Protein AF-A0A183TNY4-F1 (afdb_monomer)

Mean predicted aligned error: 12.47 Å

Sequence (182 aa):
MSFSGHKSILMLAFSPSKNNHFLWHSRSAPFCLFWRKIILCTCFGLLGGSAPQDKPDLLQRLSLIQKDITKLQVDAIVNAANESLLGGGGVDGCIHRAAGPELVAECRTLHGCAPGSSVITKGYKLPASHVIHTVGPRNKDPNVLKSCYETSLALCSENGLKTVAFPCIATGIFGKKLYTGF

pLDDT: mean 71.65, std 26.99, range [22.72, 98.75]

Radius of gyration: 16.44 Å; Cα contacts (8 Å, |Δi|>4): 293; chains: 1; bounding box: 36×50×38 Å

Solvent-accessible surface area (backbone atoms only — not comparable to full-atom values): 10667 Å² total; per-residue (Å²): 138,83,91,77,86,84,70,61,32,48,32,44,24,44,60,76,66,95,85,65,95,70,87,77,90,67,103,75,56,70,64,61,60,53,52,54,49,51,57,53,50,62,66,52,76,76,61,91,65,79,84,77,79,84,69,79,66,64,63,76,36,50,45,83,45,86,38,56,57,69,71,43,79,34,42,24,34,46,33,59,35,58,48,63,45,73,63,58,64,74,68,21,29,51,44,44,67,53,24,32,75,65,44,49,57,54,30,62,77,59,77,36,48,55,70,18,34,50,50,76,47,67,15,73,66,29,64,14,60,22,32,33,40,21,13,46,44,95,59,93,48,64,67,32,44,49,32,23,55,52,40,45,51,47,53,29,60,78,69,72,40,41,30,38,35,36,50,72,66,75,71,56,98,82,59,94,67,78,86,82,86,126

Nearest PDB structures (foldseek):
  4iqy-a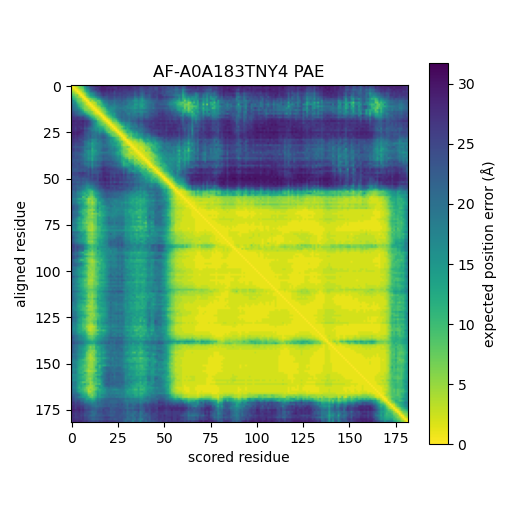ssembly2_B  TM=9.479E-01  e=2.531E-15  Homo sapiens
  5fsz-assembly1_A-2  TM=9.717E-01  e=1.669E-12  Trypanosoma cruzi
  5fsx-assembly1_A  TM=9.884E-01  e=4.574E-12  Trypanosoma brucei
  5fsx-assembly2_B  TM=9.769E-01  e=4.574E-12  Trypanosoma brucei
  5fsu-assembly2_B  TM=9.747E-01  e=4.871E-12  Trypanosoma brucei

Secondary structure (DSSP, 8-state):
--------EEEEE-PPPTT-------S--HHHHHHHHHHHHHHHTTS--S--S--THHHHTEEEE-S-GGG--SSEEEEEE-TT-S--SHHHHHHHHHH-HHHHHHHHHTT---TT-EEEEE-TTSSSSEEEEEE--SS--HHHHHHHHHHHHHHHHHTT--EEEE--TT-STT-S------

Organism: Schistocephalus solidus (NCBI:txid70667)

Structure (mmCIF, N/CA/C/O backbone):
data_AF-A0A183TNY4-F1
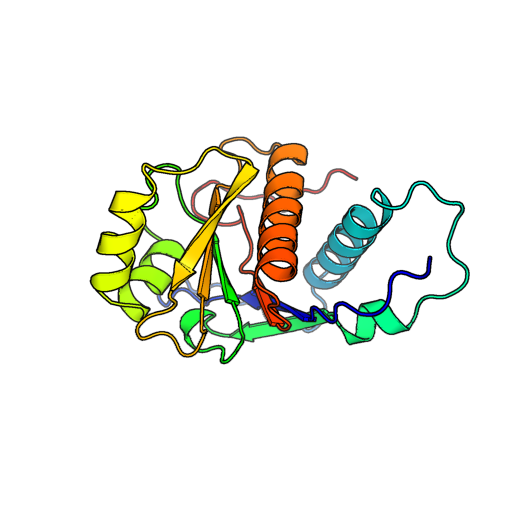#
_entry.id   AF-A0A183TNY4-F1
#
loop_
_atom_site.group_PDB
_atom_site.id
_atom_site.type_symbol
_atom_site.label_atom_id
_atom_site.label_alt_id
_atom_site.label_comp_id
_atom_site.label_asym_id
_atom_site.label_entity_id
_atom_site.label_seq_id
_atom_site.pdbx_PDB_ins_code
_atom_site.Cartn_x
_atom_site.Cartn_y
_atom_site.Cartn_z
_atom_site.occupancy
_atom_site.B_iso_or_equiv
_atom_site.auth_seq_id
_atom_site.auth_comp_id
_atom_site.auth_asym_id
_atom_site.auth_atom_id
_atom_site.pdbx_PDB_model_num
ATOM 1 N N . MET A 1 1 ? -6.128 31.926 7.244 1.00 28.78 1 MET A N 1
ATOM 2 C CA . MET A 1 1 ? -6.999 30.731 7.221 1.00 28.78 1 MET A CA 1
ATOM 3 C C . MET A 1 1 ? -6.198 29.563 7.770 1.00 28.78 1 MET A C 1
ATOM 5 O O . MET A 1 1 ? -5.130 29.274 7.252 1.00 28.78 1 MET A O 1
ATOM 9 N N . SER A 1 2 ? -6.646 29.017 8.899 1.00 22.72 2 SER A N 1
ATOM 10 C CA . SER A 1 2 ? -5.949 28.002 9.695 1.00 22.72 2 SER A CA 1
ATOM 11 C C . SER A 1 2 ? -6.249 26.606 9.143 1.00 22.72 2 SER A C 1
ATOM 13 O O . SER A 1 2 ? -7.419 26.250 9.020 1.00 22.72 2 SER A O 1
ATOM 15 N N . PHE A 1 3 ? -5.222 25.825 8.795 1.00 23.38 3 PHE A N 1
ATOM 16 C CA . PHE A 1 3 ? -5.387 24.421 8.407 1.00 23.38 3 PHE A CA 1
ATOM 17 C C . PHE A 1 3 ? -5.486 23.555 9.669 1.00 23.38 3 PHE A C 1
ATOM 19 O O . PHE A 1 3 ? -4.496 23.263 10.336 1.00 23.38 3 PHE A O 1
ATOM 26 N N . SER A 1 4 ? -6.718 23.173 10.001 1.00 25.94 4 SER A N 1
ATOM 27 C CA . SER A 1 4 ? -7.068 22.253 11.080 1.00 25.94 4 SER A CA 1
ATOM 28 C C . SER A 1 4 ? -7.100 20.810 10.565 1.00 25.94 4 SER A C 1
ATOM 30 O O . SER A 1 4 ? -7.874 20.488 9.673 1.00 25.94 4 SER A O 1
ATOM 32 N N . GLY A 1 5 ? -6.295 19.940 11.183 1.00 30.72 5 GLY A N 1
ATOM 33 C CA . GLY A 1 5 ? -6.729 18.595 11.571 1.00 30.72 5 GLY A CA 1
ATOM 34 C C . GLY A 1 5 ? -6.874 17.508 10.500 1.00 30.72 5 GLY A C 1
ATOM 35 O O . GLY A 1 5 ? -7.986 17.065 10.242 1.00 30.72 5 GLY A O 1
ATOM 36 N N . HIS A 1 6 ? -5.763 16.910 10.053 1.00 31.48 6 HIS A N 1
ATOM 37 C CA . HIS A 1 6 ? -5.788 15.544 9.504 1.00 31.48 6 HIS A CA 1
ATOM 38 C C . HIS A 1 6 ? -4.877 14.598 10.313 1.00 31.48 6 HIS A C 1
ATOM 40 O O . HIS A 1 6 ? -3.656 14.759 10.415 1.00 31.48 6 HIS A O 1
ATOM 46 N N . LYS A 1 7 ? -5.527 13.634 10.979 1.00 35.28 7 LYS A N 1
ATOM 47 C CA . LYS A 1 7 ? -4.957 12.669 11.930 1.00 35.28 7 LYS A CA 1
ATOM 48 C C . LYS A 1 7 ? -4.653 11.353 11.207 1.00 35.28 7 LYS A C 1
ATOM 50 O O . LYS A 1 7 ? -5.502 10.479 11.195 1.00 35.28 7 LYS A O 1
ATOM 55 N N . SER A 1 8 ? -3.469 11.216 10.619 1.00 35.88 8 SER A N 1
ATOM 56 C CA . SER A 1 8 ? -2.967 9.948 10.061 1.00 35.88 8 SER A CA 1
ATOM 57 C C . SER A 1 8 ? -1.959 9.296 11.022 1.00 35.88 8 SER A C 1
ATOM 59 O O . SER A 1 8 ? -0.991 9.954 11.421 1.00 35.88 8 SER A O 1
ATOM 61 N N . ILE A 1 9 ? -2.198 8.045 11.425 1.00 43.25 9 ILE A N 1
ATOM 62 C CA . ILE A 1 9 ? -1.268 7.177 12.171 1.00 43.25 9 ILE A CA 1
ATOM 63 C C . ILE A 1 9 ? -0.539 6.296 11.157 1.00 43.25 9 ILE A C 1
ATOM 65 O O . ILE A 1 9 ? -1.186 5.606 10.370 1.00 43.25 9 ILE A O 1
ATOM 69 N N . LEU A 1 10 ? 0.793 6.311 11.195 1.00 52.38 10 LEU A N 1
ATOM 70 C CA . LEU A 1 10 ? 1.647 5.469 10.361 1.00 52.38 10 LEU A CA 1
ATOM 71 C C . LEU A 1 10 ? 2.095 4.250 11.181 1.00 52.38 10 LEU A C 1
ATOM 73 O O . LEU A 1 10 ? 2.908 4.361 12.103 1.00 52.38 10 LEU A O 1
ATOM 77 N N . MET A 1 11 ? 1.554 3.078 10.844 1.00 53.81 11 MET A N 1
ATOM 78 C CA . MET A 1 11 ? 2.010 1.790 11.366 1.00 53.81 11 MET A CA 1
ATOM 79 C C . MET A 1 11 ? 2.987 1.153 10.382 1.00 53.81 11 MET A C 1
ATOM 81 O O . MET A 1 11 ? 2.615 0.798 9.272 1.00 53.81 11 MET A O 1
ATOM 85 N N . LEU A 1 12 ? 4.241 0.955 10.771 1.00 54.81 12 LEU A N 1
ATOM 86 C CA . LEU A 1 12 ? 5.149 0.113 9.994 1.00 54.81 12 LEU A CA 1
ATOM 87 C C . LEU A 1 12 ? 4.944 -1.339 10.417 1.00 54.81 12 LEU A C 1
ATOM 89 O O . LEU A 1 12 ? 5.263 -1.699 11.551 1.00 54.81 12 LEU A O 1
ATOM 93 N N . ALA A 1 13 ? 4.395 -2.152 9.516 1.00 43.03 13 ALA A N 1
ATOM 94 C CA . ALA A 1 13 ? 4.059 -3.547 9.752 1.00 43.03 13 ALA A CA 1
ATOM 95 C C . ALA A 1 13 ? 4.932 -4.487 8.918 1.00 43.03 13 ALA A C 1
ATOM 97 O O . ALA A 1 13 ? 4.930 -4.441 7.690 1.00 43.03 13 ALA A O 1
ATOM 98 N N . PHE A 1 14 ? 5.663 -5.383 9.578 1.00 40.62 14 PHE A N 1
ATOM 99 C CA . PHE A 1 14 ? 6.476 -6.395 8.899 1.00 40.62 14 PHE A CA 1
ATOM 100 C C . PHE A 1 14 ? 5.680 -7.684 8.693 1.00 40.62 14 PHE A C 1
ATOM 102 O O . PHE A 1 14 ? 5.419 -8.394 9.662 1.00 40.62 14 PHE A O 1
ATOM 109 N N . SER A 1 15 ? 5.366 -8.026 7.439 1.00 34.69 15 SER A N 1
ATOM 110 C CA . SER A 1 15 ? 4.763 -9.319 7.088 1.00 34.69 15 SER A CA 1
ATOM 111 C C . SER A 1 15 ? 5.808 -10.445 7.140 1.00 34.69 15 SER A C 1
ATOM 113 O O . SER A 1 15 ? 6.737 -10.436 6.326 1.00 34.69 15 SER A O 1
ATOM 115 N N . PRO A 1 16 ? 5.674 -11.453 8.022 1.00 32.56 16 PRO A N 1
ATOM 116 C CA . PRO A 1 16 ? 6.541 -12.624 7.988 1.00 32.56 16 PRO A CA 1
ATOM 117 C C . PRO A 1 16 ? 6.140 -13.531 6.812 1.00 32.56 16 PRO A C 1
ATOM 119 O O . PRO A 1 16 ? 5.024 -14.044 6.756 1.00 32.56 16 PRO A O 1
ATOM 122 N N . SER A 1 17 ? 7.043 -13.741 5.851 1.00 33.47 17 SER A N 1
ATOM 123 C CA . SER A 1 17 ? 6.896 -14.832 4.877 1.00 33.47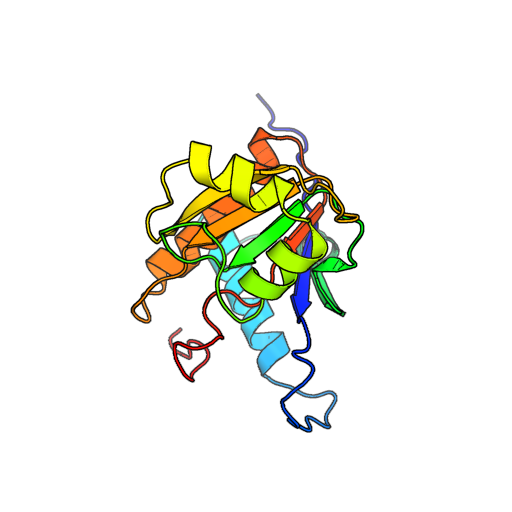 17 SER A CA 1
ATOM 124 C C . SER A 1 17 ? 7.118 -16.165 5.594 1.00 33.47 17 SER A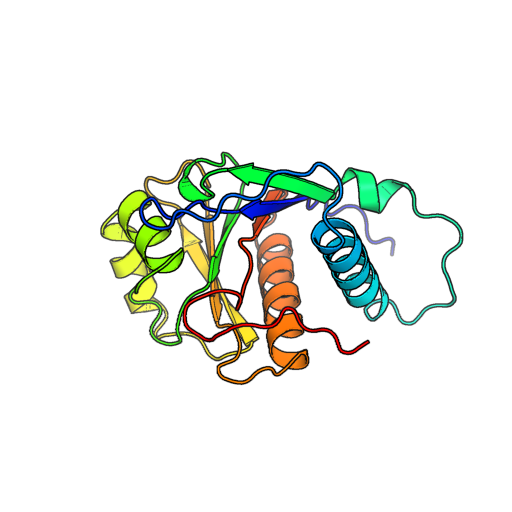 C 1
ATOM 126 O O . SER A 1 17 ? 8.128 -16.331 6.276 1.00 33.47 17 SER A O 1
ATOM 128 N N . LYS A 1 18 ? 6.194 -17.121 5.432 1.00 36.12 18 LYS A N 1
ATOM 129 C CA . LYS A 1 18 ? 6.219 -18.429 6.114 1.00 36.12 18 LYS A CA 1
ATOM 130 C C . LYS A 1 18 ? 7.402 -19.338 5.739 1.00 36.12 18 LYS A C 1
ATOM 132 O O . LYS A 1 18 ? 7.569 -20.357 6.389 1.00 36.12 18 LYS A O 1
ATOM 137 N N . ASN A 1 19 ? 8.242 -18.965 4.770 1.00 32.22 19 ASN A N 1
ATOM 138 C CA . ASN A 1 19 ? 9.366 -19.787 4.307 1.00 32.22 19 ASN A CA 1
ATOM 139 C C . ASN A 1 19 ? 10.696 -19.023 4.266 1.00 32.22 19 ASN A C 1
ATOM 141 O O . ASN A 1 19 ? 11.318 -18.953 3.216 1.00 32.22 19 ASN A O 1
ATOM 145 N N . ASN A 1 20 ? 11.145 -18.445 5.382 1.00 31.98 20 ASN A N 1
ATOM 146 C CA . ASN A 1 20 ? 12.572 -18.179 5.583 1.00 31.98 20 ASN A CA 1
ATOM 147 C C . ASN A 1 20 ? 12.895 -18.118 7.079 1.00 31.98 20 ASN A C 1
ATOM 149 O O . ASN A 1 20 ? 12.512 -17.180 7.776 1.00 31.98 20 ASN A O 1
ATOM 153 N N . HIS A 1 21 ? 13.638 -19.118 7.554 1.00 25.23 21 HIS A N 1
ATOM 154 C CA . HIS A 1 21 ? 14.363 -19.060 8.817 1.00 25.23 21 HIS A CA 1
ATOM 155 C C . HIS A 1 21 ? 15.389 -17.918 8.747 1.00 25.23 21 HIS A C 1
ATOM 157 O O . HIS A 1 21 ? 16.519 -18.108 8.312 1.00 25.23 21 HIS A O 1
ATOM 163 N N . PHE A 1 22 ? 15.006 -16.722 9.185 1.00 25.17 22 PHE A N 1
ATOM 164 C CA . PHE A 1 22 ? 15.955 -15.728 9.674 1.00 25.17 22 PHE A CA 1
ATOM 165 C C . PHE A 1 22 ? 15.673 -15.520 11.156 1.00 25.17 22 PHE A C 1
ATOM 167 O O . PHE A 1 22 ? 14.799 -14.755 11.558 1.00 25.17 22 PHE A O 1
ATOM 174 N N . LEU A 1 23 ? 16.416 -16.271 11.969 1.00 23.61 23 LEU A N 1
ATOM 175 C CA . LEU A 1 23 ? 16.592 -16.000 13.386 1.00 23.61 23 LEU A CA 1
ATOM 176 C C . LEU A 1 23 ? 17.145 -14.578 13.527 1.00 23.61 23 LEU A C 1
ATOM 178 O O . LEU A 1 23 ? 18.250 -14.297 13.068 1.00 23.61 23 LEU A O 1
ATOM 182 N N . TRP A 1 24 ? 16.402 -13.689 14.179 1.00 28.30 24 TRP A N 1
ATOM 183 C CA . TRP A 1 24 ? 16.975 -12.464 14.727 1.00 28.30 24 TRP A CA 1
ATOM 184 C C . TRP A 1 24 ? 16.605 -12.372 16.203 1.00 28.30 24 TRP A C 1
ATOM 186 O O . TRP A 1 24 ? 15.564 -11.846 16.588 1.00 28.30 24 TRP A O 1
ATOM 196 N N . HIS A 1 25 ? 17.462 -12.960 17.036 1.00 25.86 25 HIS A N 1
ATOM 197 C CA . HIS A 1 25 ? 17.509 -12.653 18.458 1.00 25.86 25 HIS A CA 1
ATOM 198 C C . HIS A 1 25 ? 18.302 -11.356 18.615 1.00 25.86 25 HIS A C 1
ATOM 200 O O . HIS A 1 25 ? 19.503 -11.361 18.380 1.00 25.86 25 HIS A O 1
ATOM 206 N N . SER A 1 26 ? 17.641 -10.258 18.980 1.00 28.92 26 SER A N 1
ATOM 207 C CA . SER A 1 26 ? 18.141 -9.289 19.970 1.00 28.92 26 SER A CA 1
ATOM 208 C C . SER A 1 26 ? 17.275 -8.025 19.973 1.00 28.92 26 SER A C 1
ATOM 210 O O . SER A 1 26 ? 16.977 -7.446 18.929 1.00 28.92 26 SER A O 1
ATOM 212 N N . ARG A 1 27 ? 16.927 -7.540 21.169 1.00 32.38 27 ARG A N 1
ATOM 213 C CA . ARG A 1 27 ? 16.210 -6.277 21.435 1.00 32.38 27 ARG A CA 1
ATOM 214 C C . ARG A 1 27 ? 17.069 -5.017 21.196 1.00 32.38 27 ARG A C 1
ATOM 216 O O . ARG A 1 27 ? 16.857 -3.989 21.828 1.00 32.38 27 ARG A O 1
ATOM 223 N N . SER A 1 28 ? 18.027 -5.069 20.276 1.00 38.34 28 SER A N 1
ATOM 224 C CA . SER A 1 28 ? 18.960 -3.973 19.985 1.00 38.34 28 SER A CA 1
ATOM 225 C C . SER A 1 28 ? 19.338 -3.932 18.501 1.00 38.34 28 SER A C 1
ATOM 227 O O . SER A 1 28 ? 20.506 -3.968 18.130 1.00 38.34 28 SER A O 1
ATOM 229 N N . ALA A 1 29 ? 18.337 -3.865 17.617 1.00 36.00 29 ALA A N 1
ATOM 230 C CA . ALA A 1 29 ? 18.582 -3.723 16.186 1.00 36.00 29 ALA A CA 1
ATOM 231 C C . ALA A 1 29 ? 18.769 -2.238 15.797 1.00 36.00 29 ALA A C 1
ATOM 233 O O . ALA A 1 29 ? 17.790 -1.484 15.853 1.00 36.00 29 ALA A O 1
ATOM 234 N N . PRO A 1 30 ? 19.946 -1.803 15.299 1.00 37.47 30 PRO A N 1
ATOM 235 C CA . PRO A 1 30 ? 20.146 -0.471 14.697 1.00 37.47 30 PRO A CA 1
ATOM 236 C C . PRO A 1 30 ? 19.192 -0.181 13.517 1.00 37.47 30 PRO A C 1
ATOM 238 O O . PRO A 1 30 ? 19.004 0.966 13.123 1.00 37.47 30 PRO A O 1
ATOM 241 N N . PHE A 1 31 ? 18.508 -1.215 13.021 1.00 35.12 31 PHE A N 1
ATOM 242 C CA . PHE A 1 31 ? 17.412 -1.166 12.056 1.00 35.12 31 PHE A CA 1
ATOM 243 C C . PHE A 1 31 ? 16.248 -0.259 12.501 1.00 35.12 31 PHE A C 1
ATOM 245 O O . PHE A 1 31 ? 15.731 0.522 11.711 1.00 35.12 31 PHE A O 1
ATOM 252 N N . CYS A 1 32 ? 15.851 -0.317 13.775 1.00 36.53 32 CYS A N 1
ATOM 253 C CA . CYS A 1 32 ? 14.687 0.412 14.291 1.00 36.53 32 CYS A CA 1
ATOM 254 C C . CYS A 1 32 ? 14.952 1.928 14.406 1.00 36.53 32 CYS A C 1
ATOM 256 O O . CYS A 1 32 ? 14.112 2.752 14.049 1.00 36.53 32 CYS A O 1
ATOM 258 N N . LEU A 1 33 ? 16.165 2.303 14.829 1.00 37.56 33 LEU A N 1
ATOM 259 C CA . LEU A 1 33 ? 16.612 3.699 14.925 1.00 37.56 33 LEU A CA 1
ATOM 260 C C . LEU A 1 33 ? 16.844 4.333 13.547 1.00 37.56 33 LEU A C 1
ATOM 262 O O . LEU A 1 33 ? 16.574 5.519 13.358 1.00 37.56 33 LEU A O 1
ATOM 266 N N . PHE A 1 34 ? 17.299 3.535 12.581 1.00 41.22 34 PHE A N 1
ATOM 267 C CA . PHE A 1 34 ? 17.537 3.970 11.210 1.00 41.22 34 PHE A CA 1
ATOM 268 C C . PHE A 1 34 ? 16.237 4.355 10.484 1.00 41.22 34 PHE A C 1
ATOM 270 O O . PHE A 1 34 ? 16.135 5.438 9.908 1.00 41.22 34 PHE A O 1
ATOM 277 N N . TRP A 1 35 ? 15.196 3.529 10.613 1.00 43.56 35 TRP A N 1
ATOM 278 C CA . TRP A 1 35 ? 13.865 3.833 10.078 1.00 43.56 35 TRP A CA 1
ATOM 279 C C . TRP A 1 35 ? 13.197 5.018 10.782 1.00 43.56 35 TRP A C 1
ATOM 281 O O . TRP A 1 35 ? 12.523 5.818 10.133 1.00 43.56 35 TRP A O 1
ATOM 291 N N . ARG A 1 36 ? 13.451 5.193 12.086 1.00 42.34 36 ARG A N 1
ATOM 292 C CA . ARG A 1 36 ? 13.017 6.377 12.841 1.00 42.34 36 ARG A CA 1
ATOM 293 C C . ARG A 1 36 ? 13.593 7.662 12.233 1.00 42.34 36 ARG A C 1
ATOM 295 O O . ARG A 1 36 ? 12.847 8.616 12.049 1.00 42.34 36 ARG A O 1
ATOM 302 N N . LYS A 1 37 ? 14.882 7.668 11.862 1.00 37.66 37 LYS A N 1
ATOM 303 C CA . LYS A 1 37 ? 15.550 8.807 11.202 1.00 37.66 37 LYS A CA 1
ATOM 304 C C . LYS A 1 37 ? 15.063 9.057 9.772 1.00 37.66 37 LYS A C 1
ATOM 306 O O . LYS A 1 37 ? 14.833 10.212 9.440 1.00 37.66 37 LYS A O 1
ATOM 311 N N . ILE A 1 38 ? 14.862 8.019 8.952 1.00 46.44 38 ILE A N 1
ATOM 312 C CA . ILE A 1 38 ? 14.360 8.188 7.573 1.00 46.44 38 ILE A CA 1
ATOM 313 C C . ILE A 1 38 ? 12.970 8.831 7.572 1.00 46.44 38 ILE A C 1
ATOM 315 O O . ILE A 1 38 ? 12.774 9.841 6.905 1.00 46.44 38 ILE A O 1
ATOM 319 N N . ILE A 1 39 ? 12.028 8.302 8.362 1.00 47.47 39 ILE A N 1
ATOM 320 C CA . ILE A 1 39 ? 10.661 8.845 8.427 1.00 47.47 39 ILE A CA 1
ATOM 321 C C . ILE A 1 39 ? 10.669 10.287 8.945 1.00 47.47 39 ILE A C 1
ATOM 323 O O . ILE A 1 39 ? 9.985 11.146 8.392 1.00 47.47 39 ILE A O 1
ATOM 327 N N . LEU A 1 40 ? 11.470 10.574 9.977 1.00 42.97 40 LEU A N 1
ATOM 328 C CA . LEU A 1 40 ? 11.611 11.930 10.508 1.00 42.97 40 LEU A CA 1
ATOM 329 C C . LEU A 1 40 ? 12.194 12.898 9.467 1.00 42.97 40 LEU A C 1
ATOM 331 O O . LEU A 1 40 ? 11.660 13.991 9.326 1.00 42.97 40 LEU A O 1
ATOM 335 N N . CYS A 1 41 ? 13.221 12.504 8.705 1.00 38.69 41 CYS A N 1
ATOM 336 C CA . CYS A 1 41 ? 13.838 13.349 7.675 1.00 38.69 41 CYS A CA 1
ATOM 337 C C . CYS A 1 41 ? 12.926 13.598 6.464 1.00 38.69 41 CYS A C 1
ATOM 339 O O . CYS A 1 41 ? 12.880 14.723 5.966 1.00 38.69 41 CYS A O 1
ATOM 341 N N . THR A 1 42 ? 12.174 12.597 5.995 1.00 45.22 42 THR A N 1
ATOM 342 C CA . THR A 1 42 ? 11.263 12.768 4.850 1.00 45.22 42 THR A CA 1
ATOM 343 C C . THR A 1 42 ? 10.066 13.654 5.203 1.00 45.22 42 THR A C 1
ATOM 345 O O . THR A 1 42 ? 9.692 14.508 4.404 1.00 45.22 42 THR A O 1
ATOM 348 N N . CYS A 1 43 ? 9.543 13.556 6.430 1.00 38.53 43 CYS A N 1
ATOM 349 C CA . CYS A 1 43 ? 8.537 14.491 6.945 1.00 38.53 43 CYS A CA 1
ATOM 350 C C . CYS A 1 43 ? 9.076 15.923 7.117 1.00 38.53 43 CYS A C 1
ATOM 352 O O . CYS A 1 43 ? 8.296 16.874 7.129 1.00 38.53 43 CYS A O 1
ATOM 354 N N . PHE A 1 44 ? 10.394 16.092 7.264 1.00 40.06 44 PHE A N 1
ATOM 355 C CA . PHE A 1 44 ? 11.017 17.388 7.536 1.00 40.06 44 PHE A CA 1
ATOM 356 C C . PHE A 1 44 ? 11.270 18.227 6.279 1.00 40.06 44 PHE A C 1
ATOM 358 O O . PHE A 1 44 ? 11.071 19.440 6.289 1.00 40.06 44 PHE A O 1
ATOM 365 N N . GLY A 1 45 ? 11.644 17.581 5.171 1.00 37.28 45 GLY A N 1
ATOM 366 C CA . GLY A 1 45 ? 11.901 18.254 3.892 1.00 37.28 45 GLY A CA 1
ATOM 367 C C . GLY A 1 45 ? 10.664 18.860 3.213 1.00 37.28 45 GLY A C 1
ATOM 368 O O . GLY A 1 45 ? 10.813 19.551 2.212 1.00 37.28 45 GLY A O 1
ATOM 369 N N . LEU A 1 46 ? 9.460 18.615 3.742 1.00 43.94 46 LEU A N 1
ATOM 370 C CA . LEU A 1 46 ? 8.183 19.083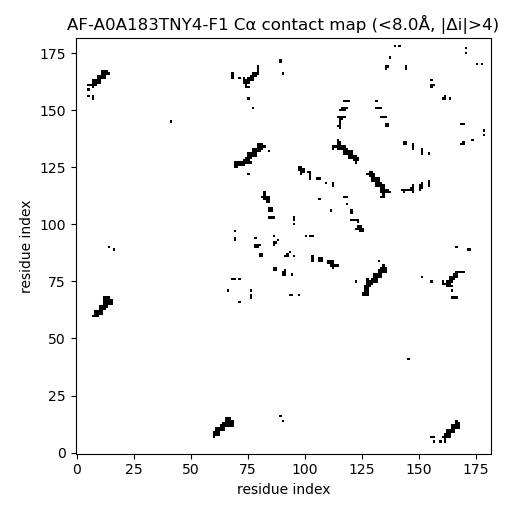 3.191 1.00 43.94 46 LEU A CA 1
ATOM 371 C C . LEU A 1 46 ? 7.710 20.441 3.739 1.00 43.94 46 LEU A C 1
ATOM 373 O O . LEU A 1 46 ? 6.714 20.961 3.248 1.00 43.94 46 LEU A O 1
ATOM 377 N N . LEU A 1 47 ? 8.376 21.028 4.744 1.00 38.94 47 LEU A N 1
ATOM 378 C CA . LEU A 1 47 ? 7.832 22.201 5.451 1.00 38.94 47 LEU A CA 1
ATOM 379 C C . LEU A 1 47 ? 8.611 23.512 5.312 1.00 38.94 47 LEU A C 1
ATOM 381 O O . LEU A 1 47 ? 8.165 24.495 5.893 1.00 38.94 47 LEU A O 1
ATOM 385 N N . GLY A 1 48 ? 9.710 23.568 4.548 1.00 37.47 48 GLY A N 1
ATOM 386 C CA . GLY A 1 48 ? 10.353 24.840 4.166 1.00 37.47 48 GLY A CA 1
ATOM 387 C C . GLY A 1 48 ? 10.516 25.857 5.309 1.00 37.47 48 GLY A C 1
ATOM 388 O O . GLY A 1 48 ? 10.288 27.046 5.112 1.00 37.47 48 GLY A O 1
ATOM 389 N N . GLY A 1 49 ? 10.845 25.387 6.513 1.00 36.88 49 GLY A N 1
ATOM 390 C CA . GLY A 1 49 ? 10.836 26.185 7.733 1.00 36.88 49 GLY A CA 1
ATOM 391 C C . GLY A 1 49 ? 12.046 25.878 8.601 1.00 36.88 49 GLY A C 1
ATOM 392 O O . GLY A 1 49 ? 12.595 24.776 8.561 1.00 36.88 49 GLY A O 1
ATOM 393 N N . SER A 1 50 ? 12.464 26.883 9.367 1.00 38.56 50 SER A N 1
ATOM 394 C CA . SER A 1 50 ? 13.498 26.795 10.395 1.00 38.56 50 SER A CA 1
ATOM 395 C C . SER A 1 50 ? 13.287 25.598 11.336 1.00 38.56 50 SER A C 1
ATOM 397 O O . SER A 1 50 ? 12.171 25.104 11.511 1.00 38.56 50 SER A O 1
ATOM 399 N N . ALA A 1 51 ? 14.391 25.117 11.922 1.00 37.66 51 ALA A N 1
ATOM 400 C CA . ALA A 1 51 ? 14.429 23.970 12.830 1.00 37.66 51 ALA A CA 1
ATOM 401 C C . ALA A 1 51 ? 13.290 24.017 13.873 1.00 37.66 51 ALA A C 1
ATOM 403 O O . ALA A 1 51 ? 13.023 25.090 14.421 1.00 37.66 51 ALA A O 1
ATOM 404 N N . PRO A 1 52 ? 12.602 22.901 14.182 1.00 45.56 52 PRO A N 1
ATOM 405 C CA . PRO A 1 52 ? 11.433 22.946 15.040 1.00 45.56 52 PRO A CA 1
ATOM 406 C C . PRO A 1 52 ? 11.885 23.106 16.471 1.00 45.56 52 PRO A C 1
ATOM 408 O O . PRO A 1 52 ? 12.658 22.297 16.987 1.00 45.56 52 PRO A O 1
ATOM 411 N N . GLN A 1 53 ? 11.278 24.074 17.132 1.00 46.28 53 GLN A N 1
ATOM 412 C CA . GLN A 1 53 ? 10.926 23.886 18.524 1.00 46.28 53 GLN A CA 1
ATOM 413 C C . GLN A 1 53 ? 9.943 22.700 18.613 1.00 46.28 53 GLN A C 1
ATOM 415 O O . GLN A 1 53 ? 8.937 22.664 17.906 1.00 46.28 53 GLN A O 1
ATOM 420 N N . ASP A 1 54 ? 10.325 21.687 19.392 1.00 48.25 54 ASP A N 1
ATOM 421 C CA . ASP A 1 54 ? 9.520 20.621 20.003 1.00 48.25 54 ASP A CA 1
ATOM 422 C C . ASP A 1 54 ? 8.204 20.197 19.307 1.00 48.25 54 ASP A C 1
ATOM 424 O O . ASP A 1 54 ? 7.146 20.793 19.499 1.00 48.25 54 ASP A O 1
ATOM 428 N N . LYS A 1 55 ? 8.211 19.054 18.596 1.00 48.78 55 LYS A N 1
ATOM 429 C CA . LYS A 1 55 ? 6.977 18.309 18.242 1.00 48.78 55 LYS A CA 1
ATOM 430 C C . LYS A 1 55 ? 6.986 16.874 18.799 1.00 48.78 55 LYS A C 1
ATOM 432 O O . LYS A 1 55 ? 7.091 15.921 18.024 1.00 48.78 55 LYS A O 1
ATOM 437 N N . PRO A 1 56 ? 6.837 16.685 20.124 1.00 50.22 56 PRO A N 1
ATOM 438 C CA . PRO A 1 56 ? 6.680 15.360 20.740 1.00 50.22 56 PRO A CA 1
ATOM 439 C C . PRO A 1 56 ? 5.455 14.565 20.224 1.00 50.22 56 PRO A C 1
ATOM 441 O O . PRO A 1 56 ? 5.425 13.342 20.351 1.00 50.22 56 PRO A O 1
ATOM 444 N N . ASP A 1 57 ? 4.487 15.227 19.580 1.00 62.84 57 ASP A N 1
ATOM 445 C CA . ASP A 1 57 ? 3.230 14.651 19.069 1.00 62.84 57 ASP A CA 1
ATOM 446 C C . ASP A 1 57 ? 3.396 13.719 17.845 1.00 62.84 57 ASP A C 1
ATOM 448 O O . ASP A 1 57 ? 2.673 12.736 17.691 1.00 62.84 57 ASP A O 1
ATOM 452 N N . LEU A 1 58 ? 4.396 13.951 16.983 1.00 64.75 58 LEU A N 1
ATOM 453 C CA . LEU A 1 58 ? 4.587 13.135 15.770 1.00 64.75 58 LEU A CA 1
ATOM 454 C C . LEU A 1 58 ? 4.983 11.689 16.089 1.00 64.75 58 LEU A C 1
ATOM 456 O O . LEU A 1 58 ? 4.532 10.755 15.427 1.00 64.75 58 LEU A O 1
ATOM 460 N N . LEU A 1 59 ? 5.807 11.493 17.119 1.00 64.38 59 LEU A N 1
ATOM 461 C CA . LEU A 1 59 ? 6.244 10.160 17.533 1.00 64.38 59 LEU A CA 1
ATOM 462 C C . LEU A 1 59 ? 5.1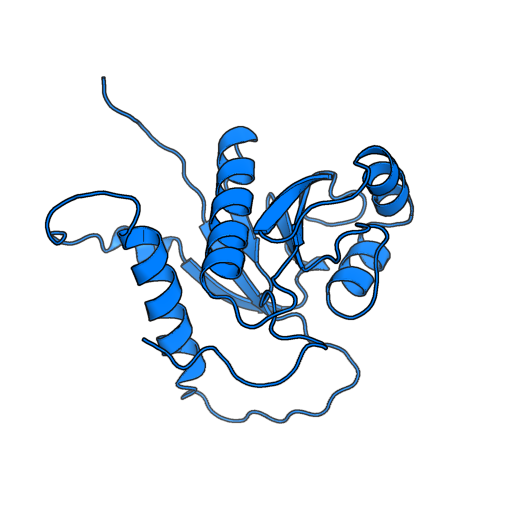13 9.347 18.173 1.00 64.38 59 LEU A C 1
ATOM 464 O O . LEU A 1 59 ? 5.157 8.124 18.099 1.00 64.38 59 LEU A O 1
ATOM 468 N N . GLN A 1 60 ? 4.090 9.996 18.737 1.00 73.12 60 GLN A N 1
ATOM 469 C CA . GLN A 1 60 ? 2.899 9.315 19.263 1.00 73.12 60 GLN A CA 1
ATOM 470 C C . GLN A 1 60 ? 2.008 8.748 18.147 1.00 73.12 60 GLN A C 1
ATOM 472 O O . GLN A 1 60 ? 1.203 7.851 18.381 1.00 73.12 60 GLN A O 1
ATOM 477 N N . ARG A 1 61 ? 2.175 9.241 16.914 1.00 75.25 61 ARG A N 1
ATOM 478 C CA . ARG A 1 61 ? 1.428 8.816 15.720 1.00 75.25 61 ARG A CA 1
ATOM 479 C C . ARG A 1 61 ? 2.160 7.758 14.896 1.00 75.25 61 ARG A C 1
ATOM 481 O O . ARG A 1 61 ? 1.661 7.342 13.850 1.00 75.25 61 ARG A O 1
ATOM 488 N N . LEU A 1 62 ? 3.339 7.339 15.351 1.00 80.75 62 LEU A N 1
ATOM 489 C CA . LEU A 1 62 ? 4.163 6.324 14.712 1.00 80.75 62 LEU A CA 1
ATOM 490 C C . LEU A 1 62 ? 4.200 5.076 15.579 1.00 80.75 62 LEU A C 1
ATOM 492 O O . LEU A 1 62 ? 4.488 5.130 16.771 1.00 80.75 62 LEU A O 1
ATOM 496 N N . SER A 1 63 ? 3.933 3.929 14.970 1.00 81.50 63 SER A N 1
ATOM 497 C CA . SER A 1 63 ? 4.010 2.638 15.646 1.00 81.50 63 SER A CA 1
ATOM 498 C C . SER A 1 63 ? 4.775 1.646 14.789 1.00 81.50 63 SER A C 1
ATOM 500 O O . SER A 1 63 ? 4.537 1.526 13.589 1.00 81.50 63 SER A O 1
ATOM 502 N N . LEU A 1 64 ? 5.697 0.919 15.415 1.00 80.81 64 LEU A N 1
ATOM 503 C CA . LEU A 1 64 ? 6.400 -0.191 14.787 1.00 80.81 64 LEU A CA 1
ATOM 504 C C . LEU A 1 64 ? 5.780 -1.495 15.274 1.00 80.81 64 LEU A C 1
ATOM 506 O O . LEU A 1 64 ? 5.764 -1.756 16.477 1.00 80.81 64 LEU A O 1
ATOM 510 N N . ILE A 1 65 ? 5.283 -2.312 14.351 1.00 81.31 65 ILE A N 1
ATOM 511 C CA . ILE A 1 65 ? 4.640 -3.581 14.677 1.00 81.31 65 ILE A CA 1
ATOM 512 C C . ILE A 1 65 ? 5.187 -4.713 13.804 1.00 81.31 65 ILE A C 1
ATOM 514 O O . ILE A 1 65 ? 5.442 -4.564 12.611 1.00 81.31 65 ILE A O 1
ATOM 518 N N . GLN A 1 66 ? 5.350 -5.889 14.399 1.00 79.81 66 GLN A N 1
ATOM 519 C CA . GLN A 1 66 ? 5.715 -7.105 13.678 1.00 79.81 66 GLN A CA 1
ATOM 520 C C . GLN A 1 66 ? 4.478 -7.994 13.573 1.00 79.81 66 GLN A C 1
ATOM 522 O O . GLN A 1 66 ? 4.168 -8.753 14.490 1.00 79.81 66 GLN A O 1
ATOM 527 N N . LYS A 1 67 ? 3.728 -7.841 12.481 1.00 81.44 67 LYS A N 1
ATOM 528 C CA . LYS A 1 67 ? 2.474 -8.555 12.226 1.00 81.44 67 LYS A CA 1
ATOM 529 C C . LYS A 1 67 ? 2.255 -8.718 10.726 1.00 81.44 67 LYS A C 1
ATOM 531 O O . LYS A 1 67 ? 2.683 -7.880 9.939 1.00 81.44 67 LYS A O 1
ATOM 536 N N . ASP A 1 68 ? 1.522 -9.762 10.353 1.00 86.38 68 ASP A N 1
ATOM 537 C CA . ASP A 1 68 ? 0.976 -9.901 9.003 1.00 86.38 68 ASP A CA 1
ATOM 538 C C . ASP A 1 68 ? 0.085 -8.691 8.680 1.00 86.38 68 ASP A C 1
ATOM 540 O O . ASP A 1 68 ? -0.939 -8.465 9.331 1.00 86.38 68 ASP A O 1
ATOM 544 N N . ILE A 1 69 ? 0.501 -7.909 7.682 1.00 90.88 69 ILE A N 1
ATOM 545 C CA . ILE A 1 69 ? -0.175 -6.673 7.281 1.00 90.88 69 ILE A CA 1
ATOM 546 C C . ILE A 1 69 ? -1.615 -6.937 6.818 1.00 90.88 69 ILE A C 1
ATOM 548 O O . ILE A 1 69 ? -2.487 -6.100 7.026 1.00 90.88 69 ILE A O 1
ATOM 552 N N . THR A 1 70 ? -1.899 -8.134 6.291 1.00 95.00 70 THR A N 1
ATOM 553 C CA . THR A 1 70 ? -3.237 -8.527 5.816 1.00 95.00 70 THR A CA 1
ATOM 554 C C . THR A 1 70 ? -4.246 -8.741 6.946 1.00 95.00 70 THR A C 1
ATOM 556 O O . THR A 1 70 ? -5.433 -8.932 6.691 1.00 95.00 70 THR A O 1
ATOM 559 N N . LYS A 1 71 ? -3.788 -8.738 8.204 1.00 95.06 71 LYS A N 1
ATOM 560 C CA . LYS A 1 71 ? -4.616 -8.934 9.403 1.00 95.06 71 LYS A CA 1
ATOM 561 C C . LYS A 1 71 ? -4.869 -7.644 10.179 1.00 95.06 71 LYS A C 1
ATOM 563 O O . LYS A 1 71 ? -5.516 -7.691 11.222 1.00 95.06 71 LYS A O 1
ATOM 568 N N . LEU A 1 72 ? -4.341 -6.512 9.720 1.00 92.31 72 LEU A N 1
ATOM 569 C CA . LEU A 1 72 ? -4.484 -5.240 10.418 1.00 92.31 72 LEU A CA 1
ATOM 570 C C . LEU A 1 72 ? -5.840 -4.605 10.124 1.00 92.31 72 LEU A C 1
ATOM 572 O O . LEU A 1 72 ? -6.219 -4.432 8.971 1.00 92.31 72 LEU A O 1
ATOM 576 N N . GLN A 1 73 ? -6.540 -4.229 11.191 1.00 94.19 73 GLN A N 1
ATOM 577 C CA . GLN A 1 73 ? -7.778 -3.464 11.128 1.00 94.19 73 GLN A CA 1
ATOM 578 C C . GLN A 1 73 ? -7.436 -1.972 11.188 1.00 94.19 73 GLN A C 1
ATOM 580 O O . GLN A 1 73 ? -7.348 -1.377 12.260 1.00 94.19 73 GLN A O 1
ATOM 585 N N . VAL A 1 74 ? -7.151 -1.411 10.018 1.00 93.94 74 VAL A N 1
ATOM 586 C CA . VAL A 1 74 ? -6.776 -0.008 9.784 1.00 93.94 74 VAL A CA 1
ATOM 587 C C . VAL A 1 74 ? -7.514 0.494 8.542 1.00 93.94 74 VAL A C 1
ATOM 589 O O . VAL A 1 74 ? -8.076 -0.300 7.795 1.00 93.94 74 VAL A O 1
ATOM 592 N N . ASP A 1 75 ? -7.521 1.794 8.280 1.00 96.25 75 ASP A N 1
ATOM 593 C CA . ASP A 1 75 ? -8.277 2.337 7.147 1.00 96.25 75 ASP A CA 1
ATOM 594 C C . ASP A 1 75 ? -7.653 1.929 5.807 1.00 96.25 75 ASP A C 1
ATOM 596 O O . ASP A 1 75 ? -8.376 1.552 4.884 1.00 96.25 75 ASP A O 1
ATOM 600 N N . ALA A 1 76 ? -6.319 1.940 5.721 1.00 97.56 76 ALA A N 1
ATOM 601 C CA . ALA A 1 76 ? -5.574 1.441 4.571 1.00 97.56 76 ALA A CA 1
ATOM 602 C C . ALA A 1 76 ? -4.361 0.595 4.961 1.00 97.56 76 ALA A C 1
ATOM 604 O O . ALA A 1 76 ? -3.662 0.864 5.939 1.00 97.56 76 ALA A O 1
ATOM 605 N N . ILE A 1 77 ? -4.048 -0.382 4.118 1.00 97.38 77 ILE A N 1
ATOM 606 C CA . ILE A 1 77 ? -2.716 -0.986 4.066 1.00 97.38 77 ILE A CA 1
ATOM 607 C C . ILE A 1 77 ? -2.044 -0.627 2.746 1.00 97.38 77 ILE A C 1
ATOM 609 O O . ILE A 1 77 ? -2.706 -0.487 1.720 1.00 97.38 77 ILE A O 1
ATOM 613 N N . VAL A 1 78 ? -0.723 -0.500 2.759 1.00 97.56 78 VAL A N 1
ATOM 614 C CA . VAL A 1 78 ? 0.060 -0.266 1.548 1.00 97.56 78 VAL A CA 1
ATOM 615 C C . VAL A 1 78 ? 0.531 -1.599 0.977 1.00 97.56 78 VAL A C 1
ATOM 617 O O . VAL A 1 78 ? 1.034 -2.466 1.691 1.00 97.56 78 VAL A O 1
ATOM 620 N N . ASN A 1 79 ? 0.379 -1.763 -0.328 1.00 96.38 79 ASN A N 1
ATOM 621 C CA . ASN A 1 79 ? 0.924 -2.865 -1.096 1.00 96.38 79 ASN A CA 1
ATOM 622 C C . ASN A 1 79 ? 2.175 -2.396 -1.851 1.00 96.38 79 ASN A C 1
ATOM 624 O O . ASN A 1 79 ? 2.110 -1.434 -2.613 1.00 96.38 79 ASN A O 1
ATOM 628 N N . ALA A 1 80 ? 3.302 -3.091 -1.663 1.00 92.94 80 ALA A N 1
ATOM 629 C CA . ALA A 1 80 ? 4.492 -2.906 -2.489 1.00 92.94 80 ALA A CA 1
ATOM 630 C C . ALA A 1 80 ? 4.320 -3.692 -3.798 1.00 92.94 80 ALA A C 1
ATOM 632 O O . ALA A 1 80 ? 4.701 -4.863 -3.881 1.00 92.94 80 ALA A O 1
ATOM 633 N N . ALA A 1 81 ? 3.714 -3.037 -4.783 1.00 93.44 81 ALA A N 1
ATOM 634 C CA . ALA A 1 81 ? 3.317 -3.622 -6.053 1.00 93.44 81 ALA A CA 1
ATOM 635 C C . ALA A 1 81 ? 4.417 -3.494 -7.121 1.00 93.44 81 ALA A C 1
ATOM 637 O O . ALA A 1 81 ? 5.413 -2.784 -6.959 1.00 93.44 81 ALA A O 1
ATOM 638 N N . ASN A 1 82 ? 4.210 -4.185 -8.238 1.00 92.81 82 ASN A N 1
ATOM 639 C CA . ASN A 1 82 ? 4.904 -3.927 -9.500 1.00 92.81 82 ASN A CA 1
ATOM 640 C C . ASN A 1 82 ? 4.013 -3.086 -10.435 1.00 92.81 82 ASN A C 1
ATOM 642 O O . ASN A 1 82 ? 2.823 -2.919 -10.165 1.00 92.81 82 ASN A O 1
ATOM 646 N N . GLU A 1 83 ? 4.563 -2.596 -11.549 1.00 95.50 83 GLU A N 1
ATOM 647 C CA . GLU A 1 83 ? 3.867 -1.664 -12.448 1.00 95.50 83 GLU A CA 1
ATOM 648 C C . GLU A 1 83 ? 2.556 -2.206 -13.030 1.00 95.50 83 GLU A C 1
ATOM 650 O O . GLU A 1 83 ? 1.687 -1.420 -13.396 1.00 95.50 83 GLU A O 1
ATOM 655 N N . SER A 1 84 ? 2.388 -3.531 -13.121 1.00 94.88 84 SER A N 1
ATOM 656 C CA . SER A 1 84 ? 1.158 -4.115 -13.669 1.00 94.88 84 SER A CA 1
ATOM 657 C C . SER A 1 84 ? -0.033 -4.014 -12.716 1.00 94.88 84 SER A C 1
ATOM 659 O O . SER A 1 84 ? -1.169 -4.028 -13.175 1.00 94.88 84 SER A O 1
ATOM 661 N N . LEU A 1 85 ? 0.212 -3.935 -11.400 1.00 95.31 85 LEU A N 1
ATOM 662 C CA . LEU A 1 85 ? -0.793 -4.074 -10.335 1.00 95.31 85 LEU A CA 1
ATOM 663 C C . LEU A 1 85 ? -1.556 -5.413 -10.327 1.00 95.31 85 LEU A C 1
ATOM 665 O O . LEU A 1 85 ? -2.514 -5.572 -9.575 1.00 95.31 85 LEU A O 1
ATOM 669 N N . LEU A 1 86 ? -1.157 -6.398 -11.135 1.00 95.06 86 LEU A N 1
ATOM 670 C CA . LEU A 1 86 ? -1.888 -7.664 -11.278 1.00 95.06 86 LEU A CA 1
ATOM 671 C C . LEU A 1 86 ? -1.407 -8.748 -10.303 1.00 95.06 86 LEU A C 1
ATOM 673 O O . LEU A 1 86 ? -1.535 -9.944 -10.571 1.00 95.06 86 LEU A O 1
ATOM 677 N N . GLY A 1 87 ? -0.869 -8.324 -9.162 1.00 87.56 87 GLY A N 1
ATOM 678 C CA . GLY A 1 87 ? -0.257 -9.186 -8.165 1.00 87.56 87 GLY A CA 1
ATOM 679 C C . GLY A 1 87 ? 1.152 -9.658 -8.536 1.00 87.56 87 GLY A C 1
ATOM 680 O O . GLY A 1 87 ? 1.760 -9.250 -9.530 1.00 87.56 87 GLY A O 1
ATOM 681 N N . GLY A 1 88 ? 1.682 -10.549 -7.698 1.00 89.31 88 GLY A N 1
ATOM 682 C CA . GLY A 1 88 ? 3.054 -11.031 -7.785 1.00 89.31 88 GLY A CA 1
ATOM 683 C C . GLY A 1 88 ? 3.440 -11.902 -6.589 1.00 89.31 88 GLY A C 1
ATOM 684 O O . GLY A 1 88 ? 2.611 -12.585 -5.984 1.00 89.31 88 GLY A O 1
ATOM 685 N N . GLY A 1 89 ? 4.728 -11.893 -6.243 1.00 84.44 89 GLY A N 1
ATOM 686 C CA . GLY A 1 89 ? 5.264 -12.571 -5.058 1.00 84.44 89 GLY A CA 1
ATOM 687 C C . GLY A 1 89 ? 5.232 -11.705 -3.792 1.00 84.44 89 GLY A C 1
ATOM 688 O O . GLY A 1 89 ? 4.692 -10.605 -3.775 1.00 84.44 89 GLY A O 1
ATOM 689 N N . GLY A 1 90 ? 5.850 -12.189 -2.710 1.00 87.88 90 GLY A N 1
ATOM 690 C CA . GLY A 1 90 ? 6.061 -11.395 -1.493 1.00 87.88 90 GLY A CA 1
ATOM 691 C C . GLY A 1 90 ? 4.771 -10.857 -0.859 1.00 87.88 90 GLY A C 1
ATOM 692 O O . GLY A 1 90 ? 3.772 -11.573 -0.770 1.00 87.88 90 GLY A O 1
ATOM 693 N N . VAL A 1 91 ? 4.819 -9.603 -0.389 1.00 88.38 91 VAL A N 1
ATOM 694 C CA . VAL A 1 91 ? 3.678 -8.939 0.264 1.00 88.38 91 VAL A CA 1
ATOM 695 C C . VAL A 1 91 ? 2.510 -8.720 -0.700 1.00 88.38 91 VAL A C 1
ATOM 697 O O . VAL A 1 91 ? 1.368 -8.913 -0.297 1.00 88.38 91 VAL A O 1
ATOM 700 N N . ASP A 1 92 ? 2.798 -8.440 -1.971 1.00 92.44 92 ASP A N 1
ATOM 701 C CA . ASP A 1 92 ? 1.808 -8.250 -3.034 1.00 92.44 92 ASP A CA 1
ATOM 702 C C . ASP A 1 92 ? 0.945 -9.501 -3.218 1.00 92.44 92 ASP A C 1
ATOM 704 O O . ASP A 1 92 ? -0.276 -9.479 -3.056 1.00 92.44 92 ASP A O 1
ATOM 708 N N . GLY A 1 93 ? 1.595 -10.656 -3.378 1.00 92.12 93 GLY A N 1
ATOM 709 C CA . GLY A 1 93 ? 0.894 -11.936 -3.430 1.00 92.12 93 GLY A CA 1
ATOM 710 C C . GLY A 1 93 ? 0.098 -12.249 -2.157 1.00 92.12 93 GLY A C 1
ATOM 711 O O . GLY A 1 93 ? -0.985 -12.828 -2.241 1.00 92.12 93 GLY A O 1
ATOM 712 N N . CYS A 1 94 ? 0.606 -11.894 -0.970 1.00 95.12 94 CYS A N 1
ATOM 713 C CA . CYS A 1 94 ? -0.130 -12.085 0.285 1.00 95.12 94 CYS A CA 1
ATOM 714 C C . CYS A 1 94 ? -1.397 -11.224 0.346 1.00 95.12 94 CYS A C 1
ATOM 716 O O . CYS A 1 94 ? -2.450 -11.743 0.712 1.00 95.12 94 CYS A O 1
ATOM 718 N N . ILE A 1 95 ? -1.305 -9.951 -0.045 1.00 96.44 95 ILE A N 1
ATOM 719 C CA . ILE A 1 95 ? -2.434 -9.017 -0.072 1.00 96.44 95 ILE A CA 1
ATOM 720 C C . ILE A 1 95 ? -3.485 -9.484 -1.081 1.00 96.44 95 ILE A C 1
ATOM 722 O O . ILE A 1 95 ? -4.641 -9.629 -0.699 1.00 96.44 95 ILE A O 1
ATOM 726 N N . HIS A 1 96 ? -3.099 -9.835 -2.314 1.00 97.69 96 HIS A N 1
ATOM 727 C CA . HIS A 1 96 ? -4.043 -10.342 -3.320 1.00 97.69 96 HIS A CA 1
ATOM 728 C C . HIS A 1 96 ? -4.757 -11.625 -2.877 1.00 97.69 96 HIS A C 1
ATOM 730 O O . HIS A 1 96 ? -5.974 -11.737 -3.020 1.00 97.69 96 HIS A O 1
ATOM 736 N N . ARG A 1 97 ? -4.032 -12.584 -2.284 1.00 97.56 97 ARG A N 1
ATOM 737 C CA . ARG A 1 97 ? -4.653 -13.809 -1.753 1.00 97.56 97 ARG A CA 1
ATOM 738 C C . ARG A 1 97 ? -5.633 -13.523 -0.616 1.00 97.56 97 ARG A C 1
ATOM 740 O O . ARG A 1 97 ? -6.656 -14.193 -0.530 1.00 97.56 97 ARG A O 1
ATOM 747 N N . ALA A 1 98 ? -5.313 -12.572 0.259 1.00 97.81 98 ALA A N 1
ATOM 748 C CA . ALA A 1 98 ? -6.146 -12.238 1.409 1.00 97.81 98 ALA A CA 1
ATOM 749 C C . ALA A 1 98 ? -7.367 -11.380 1.038 1.00 97.81 98 ALA A C 1
ATOM 751 O O . ALA A 1 98 ? -8.435 -11.592 1.603 1.00 97.81 98 ALA A O 1
ATOM 752 N N . ALA A 1 99 ? -7.227 -10.452 0.088 1.00 98.31 99 ALA A N 1
ATOM 753 C CA . ALA A 1 99 ? -8.307 -9.584 -0.378 1.00 98.31 99 ALA A CA 1
ATOM 754 C C . ALA A 1 99 ? -9.331 -10.320 -1.254 1.00 98.31 99 ALA A C 1
ATOM 756 O O . ALA A 1 99 ? -10.512 -9.981 -1.221 1.00 98.31 99 ALA A O 1
ATOM 757 N N . GLY A 1 100 ? -8.900 -11.359 -1.977 1.00 98.31 100 GLY A N 1
ATOM 758 C CA . GLY A 1 100 ? -9.747 -12.134 -2.883 1.00 98.31 100 GLY A CA 1
ATOM 759 C C . GLY A 1 100 ? -9.623 -11.715 -4.355 1.00 98.31 100 GLY A C 1
ATOM 760 O O . GLY A 1 100 ? -8.944 -10.735 -4.676 1.00 98.31 100 GLY A O 1
ATOM 761 N N . PRO A 1 101 ? -10.242 -12.479 -5.279 1.00 97.88 101 PRO A N 1
ATOM 762 C CA . PRO A 1 101 ? -10.174 -12.228 -6.725 1.00 97.88 101 PRO A CA 1
ATOM 763 C C . PRO A 1 101 ? -10.742 -10.868 -7.153 1.00 97.88 101 PRO A C 1
ATOM 765 O O . PRO A 1 101 ? -10.411 -10.374 -8.228 1.00 97.88 101 PRO A O 1
ATOM 768 N N . GLU A 1 102 ? -11.575 -10.253 -6.322 1.00 98.56 102 GLU A N 1
ATOM 769 C CA . GLU A 1 102 ? -12.168 -8.948 -6.576 1.00 98.56 102 GLU A CA 1
ATOM 770 C C . GLU A 1 102 ? -11.098 -7.843 -6.640 1.00 98.56 102 GLU A C 1
ATOM 772 O O . GLU A 1 102 ? -11.192 -6.962 -7.492 1.00 98.56 102 GLU A O 1
ATOM 777 N N . LEU A 1 103 ? -10.019 -7.957 -5.851 1.00 98.56 103 LEU A N 1
ATOM 778 C CA . LEU A 1 103 ? -8.921 -6.985 -5.869 1.00 98.56 103 LEU A CA 1
ATOM 779 C C . LEU A 1 103 ? -8.229 -6.922 -7.228 1.00 98.56 103 LEU A C 1
ATOM 781 O O . LEU A 1 103 ? -8.061 -5.846 -7.790 1.00 98.56 103 LEU A O 1
ATOM 785 N N . VAL A 1 104 ? -7.858 -8.072 -7.800 1.00 97.69 104 VAL A N 1
ATOM 786 C CA . VAL A 1 104 ? -7.210 -8.075 -9.122 1.00 97.69 104 VAL A CA 1
ATOM 787 C C . VAL A 1 104 ? -8.174 -7.638 -10.229 1.00 97.69 104 VAL A C 1
ATOM 789 O O . VAL A 1 104 ? -7.728 -7.126 -11.253 1.00 97.69 104 VAL A O 1
ATOM 792 N N . ALA A 1 105 ? -9.487 -7.810 -10.044 1.00 98.31 105 ALA A N 1
ATOM 793 C CA . ALA A 1 105 ? -10.479 -7.309 -10.990 1.00 98.31 105 ALA A CA 1
ATOM 794 C C . ALA A 1 105 ? -10.512 -5.771 -11.019 1.00 98.31 105 ALA A C 1
ATOM 796 O O . ALA A 1 105 ? -10.498 -5.208 -12.110 1.00 98.31 105 ALA A O 1
ATOM 797 N N . GLU A 1 106 ? -10.472 -5.100 -9.864 1.00 98.50 106 GLU A N 1
ATOM 798 C CA . GLU A 1 106 ? -10.352 -3.634 -9.796 1.00 98.50 106 GLU A CA 1
ATOM 799 C C . GLU A 1 106 ? -8.970 -3.150 -10.247 1.00 98.50 106 GLU A C 1
ATOM 801 O O . GLU A 1 106 ? -8.883 -2.214 -11.033 1.00 98.50 106 GLU A O 1
ATOM 806 N N . CYS A 1 107 ? -7.875 -3.833 -9.896 1.00 98.06 107 CYS A N 1
ATOM 807 C CA . CYS A 1 107 ? -6.548 -3.437 -10.387 1.00 98.06 107 CYS A CA 1
ATOM 808 C C . CYS A 1 107 ? -6.452 -3.419 -11.925 1.00 98.06 107 CYS A C 1
ATOM 810 O O . CYS A 1 107 ? -5.744 -2.583 -12.486 1.00 98.06 107 CYS A O 1
ATOM 812 N N . ARG A 1 108 ? -7.193 -4.287 -12.633 1.00 97.50 108 ARG A N 1
ATOM 813 C CA . ARG A 1 108 ? -7.249 -4.268 -14.108 1.00 97.50 108 ARG A CA 1
ATOM 814 C C . ARG A 1 108 ? -7.865 -2.989 -14.673 1.00 97.50 108 ARG A C 1
ATOM 816 O O . ARG A 1 108 ? -7.498 -2.609 -15.781 1.00 97.50 108 ARG A O 1
ATOM 823 N N . THR A 1 109 ? -8.760 -2.323 -13.942 1.00 97.81 109 THR A N 1
ATOM 824 C CA . THR A 1 109 ? -9.387 -1.067 -14.388 1.00 97.81 109 THR A CA 1
ATOM 825 C C . THR A 1 109 ? -8.482 0.147 -14.182 1.00 97.81 109 THR A C 1
ATOM 827 O O . THR A 1 109 ? -8.791 1.222 -14.679 1.00 97.81 109 THR A O 1
ATOM 830 N N . LEU A 1 110 ? -7.373 -0.007 -13.448 1.00 96.31 110 LEU A N 1
ATOM 831 C CA . LEU A 1 110 ? -6.415 1.068 -13.169 1.00 96.31 110 LEU A CA 1
ATOM 832 C C . LEU A 1 110 ? -5.307 1.185 -14.225 1.00 96.31 110 LEU A C 1
ATOM 834 O O . LEU A 1 110 ? -4.591 2.178 -14.240 1.00 96.31 110 LEU A O 1
ATOM 838 N N . HIS A 1 111 ? -5.166 0.192 -15.111 1.00 94.50 111 HIS A N 1
ATOM 839 C CA . HIS A 1 111 ? -4.175 0.176 -16.199 1.00 94.50 111 HIS A CA 1
ATOM 840 C C . HIS A 1 111 ? -2.706 0.319 -15.748 1.00 94.50 111 HIS A C 1
ATOM 842 O O . HIS A 1 111 ? -1.859 0.801 -16.500 1.00 94.50 111 HIS A O 1
ATOM 848 N N . GLY A 1 112 ? -2.392 -0.174 -14.547 1.00 94.88 112 GLY A N 1
ATOM 849 C CA . GLY A 1 112 ? -1.040 -0.176 -13.990 1.00 94.88 112 GLY A CA 1
ATOM 850 C C . GLY A 1 112 ? -0.707 1.068 -13.163 1.00 94.88 112 GLY A C 1
ATOM 851 O O . GLY A 1 112 ? -1.562 1.897 -12.863 1.00 94.88 112 GLY A O 1
ATOM 852 N N . CYS A 1 113 ? 0.551 1.180 -12.739 1.00 96.75 113 CYS A N 1
ATOM 853 C CA . CYS A 1 113 ? 1.051 2.318 -11.968 1.00 96.75 113 CYS A CA 1
ATOM 854 C C . CYS A 1 113 ? 2.547 2.537 -12.240 1.00 96.75 113 CYS A C 1
ATOM 856 O O . CYS A 1 113 ? 3.313 1.580 -12.347 1.00 96.75 113 CYS A O 1
ATOM 858 N N . ALA A 1 114 ? 2.972 3.793 -12.372 1.00 96.62 114 ALA A N 1
ATOM 859 C CA . ALA A 1 114 ? 4.373 4.129 -12.614 1.00 96.62 114 ALA A CA 1
ATOM 860 C C . ALA A 1 114 ? 5.211 4.045 -11.320 1.00 96.62 114 ALA A C 1
ATOM 862 O O . ALA A 1 114 ? 4.686 4.329 -10.241 1.00 96.62 114 ALA A O 1
ATOM 863 N N . PRO A 1 115 ? 6.522 3.734 -11.393 1.00 94.75 115 PRO A N 1
ATOM 864 C CA . PRO A 1 115 ? 7.415 3.824 -10.238 1.00 94.75 115 PRO A CA 1
ATOM 865 C C . PRO A 1 115 ? 7.336 5.187 -9.534 1.00 94.75 115 PRO A C 1
ATOM 867 O O . PRO A 1 115 ? 7.321 6.229 -10.186 1.00 94.75 115 PRO A O 1
ATOM 870 N N . GLY A 1 116 ? 7.282 5.179 -8.201 1.00 93.62 116 GLY A N 1
ATOM 871 C CA . GLY A 1 116 ? 7.124 6.374 -7.363 1.00 93.62 116 GLY A CA 1
ATOM 872 C C . GLY A 1 116 ? 5.676 6.837 -7.196 1.00 93.62 116 GLY A C 1
ATOM 873 O O . GLY A 1 116 ? 5.394 7.645 -6.317 1.00 93.62 116 GLY A O 1
ATOM 874 N N . SER A 1 117 ? 4.749 6.301 -7.990 1.00 97.31 117 SER A N 1
ATOM 875 C CA . SER A 1 117 ? 3.328 6.632 -7.909 1.00 97.31 117 SER A CA 1
ATOM 876 C C . SER A 1 117 ? 2.564 5.618 -7.061 1.00 97.31 117 SER A C 1
ATOM 878 O O . SER A 1 117 ? 3.030 4.501 -6.809 1.00 97.31 117 SER A O 1
ATOM 880 N N . SER A 1 118 ? 1.371 6.024 -6.624 1.00 98.06 118 SER A N 1
ATOM 881 C CA . SER A 1 118 ? 0.458 5.172 -5.869 1.00 98.06 118 SER A CA 1
ATOM 882 C C . SER A 1 118 ? -0.970 5.300 -6.392 1.00 98.06 118 SER A C 1
ATOM 884 O O . SER A 1 118 ? -1.364 6.363 -6.865 1.00 98.06 118 SER A O 1
ATOM 886 N N . VAL A 1 119 ? -1.749 4.227 -6.281 1.00 98.44 119 VAL A N 1
ATOM 887 C CA . VAL A 1 119 ? -3.187 4.183 -6.593 1.00 98.44 119 VAL A CA 1
ATOM 888 C C . VAL A 1 119 ? -3.945 3.482 -5.470 1.00 98.44 119 VAL A C 1
ATOM 890 O O . VAL A 1 119 ? -3.350 2.728 -4.702 1.00 98.44 119 VAL A O 1
ATOM 893 N N . ILE A 1 120 ? -5.251 3.719 -5.357 1.00 98.50 120 ILE A N 1
ATOM 894 C CA . ILE A 1 120 ? -6.086 3.178 -4.278 1.00 98.50 120 ILE A CA 1
ATOM 895 C C . ILE A 1 120 ? -7.197 2.278 -4.825 1.00 98.50 120 ILE A C 1
ATOM 897 O O . ILE A 1 120 ? -7.768 2.553 -5.877 1.00 98.50 120 ILE A O 1
ATOM 901 N N . THR A 1 121 ? -7.485 1.208 -4.093 1.00 98.75 121 THR A N 1
ATOM 902 C CA . THR A 1 121 ? -8.569 0.247 -4.340 1.00 98.75 121 THR A CA 1
ATOM 903 C C . THR A 1 121 ? -9.308 -0.050 -3.037 1.00 98.75 121 THR A C 1
ATOM 905 O O . THR A 1 121 ? -8.874 0.346 -1.943 1.00 98.75 121 THR A O 1
ATOM 908 N N . LYS A 1 122 ? -10.420 -0.783 -3.124 1.00 98.56 122 LYS A N 1
ATOM 909 C CA . LYS A 1 122 ? -11.089 -1.329 -1.936 1.00 98.56 122 LYS A CA 1
ATOM 910 C C . LYS A 1 122 ? -10.266 -2.462 -1.317 1.00 98.56 122 LYS A C 1
ATOM 91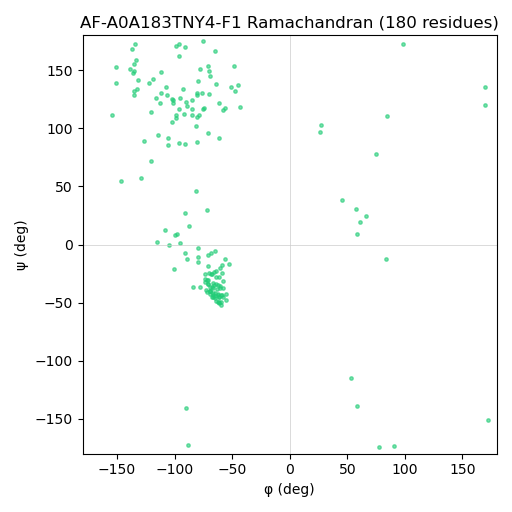2 O O . LYS A 1 122 ? -9.528 -3.176 -1.985 1.00 98.56 122 LYS A O 1
ATOM 917 N N . GLY A 1 123 ? -10.432 -2.674 -0.013 1.00 98.06 123 GLY A N 1
ATOM 918 C CA . GLY A 1 123 ? -9.779 -3.765 0.719 1.00 98.06 123 GLY A CA 1
ATOM 919 C C . GLY A 1 123 ? -10.443 -5.136 0.564 1.00 98.06 123 GLY A C 1
ATOM 920 O O . GLY A 1 123 ? -9.827 -6.162 0.855 1.00 98.06 123 GLY A O 1
ATOM 921 N N . TYR A 1 124 ? -11.682 -5.177 0.067 1.00 98.44 124 TYR A N 1
ATOM 922 C CA . TYR A 1 124 ? -12.454 -6.405 -0.143 1.00 98.44 124 TYR A CA 1
ATOM 923 C C . TYR A 1 124 ? -12.543 -7.282 1.112 1.00 98.44 124 TYR A C 1
ATOM 925 O O . TYR A 1 124 ? -13.164 -6.880 2.090 1.00 98.44 124 TYR A O 1
ATOM 933 N N . LYS A 1 125 ? -11.957 -8.487 1.094 1.00 98.50 125 LYS A N 1
ATOM 934 C CA . LYS A 1 125 ? -11.987 -9.429 2.226 1.00 98.50 125 LYS A CA 1
ATOM 935 C C . LYS A 1 125 ? -10.971 -9.088 3.320 1.00 98.50 125 LYS A C 1
ATOM 937 O O . LYS A 1 125 ? -10.919 -9.783 4.336 1.00 98.50 125 LYS A O 1
ATOM 942 N N . LEU A 1 126 ? -10.145 -8.058 3.127 1.00 98.38 126 LEU A N 1
ATOM 943 C CA . LEU A 1 126 ? -9.230 -7.579 4.157 1.00 98.38 126 LEU A CA 1
ATOM 944 C C . LEU A 1 126 ?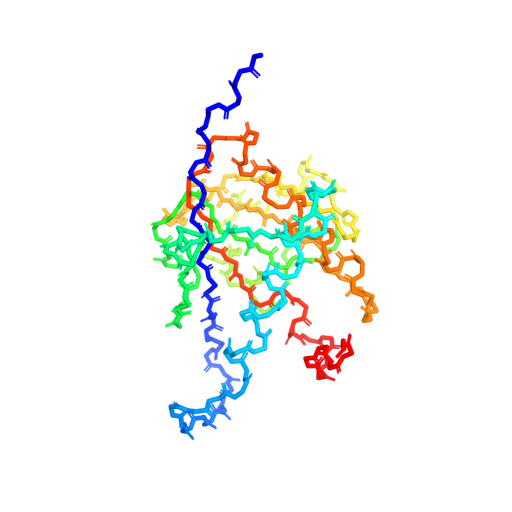 -10.001 -6.892 5.296 1.00 98.38 126 LEU A C 1
ATOM 946 O O . LEU A 1 126 ? -11.017 -6.247 5.051 1.00 98.38 126 LEU A O 1
ATOM 950 N N . PRO A 1 127 ? -9.487 -6.943 6.539 1.00 97.75 127 PRO A N 1
ATOM 951 C CA . PRO A 1 127 ? -9.992 -6.101 7.623 1.00 97.75 127 PRO A CA 1
ATOM 952 C C . PRO A 1 127 ? -9.772 -4.605 7.369 1.00 97.75 127 PRO A C 1
ATOM 954 O O . PRO A 1 127 ? -10.444 -3.777 7.981 1.00 97.75 127 PRO A O 1
ATOM 957 N N . ALA A 1 128 ? -8.803 -4.262 6.514 1.00 97.25 128 ALA A N 1
ATOM 958 C CA . ALA A 1 128 ? -8.557 -2.893 6.105 1.00 97.25 128 ALA A CA 1
ATOM 959 C C . ALA A 1 128 ? -9.536 -2.452 5.019 1.00 97.25 128 ALA A C 1
ATOM 961 O O . ALA A 1 128 ? -9.838 -3.222 4.110 1.00 97.25 128 ALA A O 1
ATOM 962 N N . SER A 1 129 ? -9.999 -1.203 5.091 1.00 97.00 129 SER A N 1
ATOM 963 C CA . SER A 1 129 ? -11.027 -0.704 4.163 1.00 97.00 129 SER A CA 1
ATOM 964 C C . SER A 1 129 ? -10.489 -0.484 2.747 1.00 97.00 129 SER A C 1
ATOM 966 O O . SER A 1 129 ? -11.231 -0.656 1.780 1.00 97.00 129 SER A O 1
ATOM 968 N N . HIS A 1 130 ? -9.205 -0.140 2.620 1.00 98.62 130 HIS A N 1
ATOM 969 C CA . HIS A 1 130 ? -8.548 0.166 1.350 1.00 98.62 130 HIS A CA 1
ATOM 970 C C . HIS A 1 130 ? -7.172 -0.493 1.230 1.00 98.62 130 HIS A C 1
ATOM 972 O O . HIS A 1 130 ? -6.489 -0.753 2.228 1.00 98.62 130 HIS A O 1
ATOM 978 N N . VAL A 1 131 ? -6.737 -0.697 -0.014 1.00 98.56 131 VAL A N 1
ATOM 979 C CA . VAL A 1 131 ? -5.344 -1.011 -0.346 1.00 98.56 131 VAL A CA 1
ATOM 980 C C . VAL A 1 131 ? -4.780 0.129 -1.183 1.00 98.56 131 VAL A C 1
ATOM 982 O O . VAL A 1 131 ? -5.337 0.499 -2.212 1.00 98.56 131 VAL A O 1
ATOM 985 N N . ILE A 1 132 ? -3.656 0.687 -0.742 1.00 98.56 132 ILE A N 1
ATOM 986 C CA . ILE A 1 132 ? -2.886 1.657 -1.521 1.00 98.56 132 ILE A CA 1
ATOM 987 C C . ILE A 1 132 ? -1.743 0.903 -2.188 1.00 98.56 132 ILE A C 1
ATOM 989 O O . ILE A 1 132 ? -0.833 0.421 -1.520 1.00 98.56 132 ILE A O 1
ATOM 993 N N . HIS A 1 133 ? -1.789 0.771 -3.505 1.00 98.19 133 HIS A N 1
ATOM 994 C CA . HIS A 1 133 ? -0.757 0.108 -4.287 1.00 98.19 133 HIS A CA 1
ATOM 995 C C . HIS A 1 133 ? 0.296 1.129 -4.682 1.00 98.19 133 HIS A C 1
ATOM 997 O O . HIS A 1 133 ? -0.019 2.082 -5.386 1.00 98.19 133 HIS A O 1
ATOM 1003 N N . THR A 1 134 ? 1.535 0.921 -4.248 1.00 96.94 134 THR A N 1
ATOM 1004 C CA . THR A 1 134 ? 2.658 1.797 -4.583 1.00 96.94 134 THR A CA 1
ATOM 1005 C C . THR A 1 134 ? 3.760 1.007 -5.269 1.00 96.94 134 THR A C 1
ATOM 1007 O O . THR A 1 134 ? 4.056 -0.131 -4.883 1.00 96.94 134 THR A O 1
ATOM 1010 N N . VAL A 1 135 ? 4.359 1.598 -6.300 1.00 95.31 135 VAL A N 1
ATOM 1011 C CA . VAL A 1 135 ? 5.404 0.947 -7.094 1.00 95.31 135 VAL A CA 1
ATOM 1012 C C . VAL A 1 135 ? 6.761 1.495 -6.683 1.00 95.31 135 VAL A C 1
ATOM 1014 O O . VAL A 1 135 ? 7.140 2.610 -7.037 1.00 95.31 135 VAL A O 1
ATOM 1017 N N . GLY A 1 136 ? 7.507 0.685 -5.933 1.00 89.81 136 GLY A N 1
ATOM 1018 C CA . GLY A 1 136 ? 8.871 1.012 -5.519 1.00 89.81 136 GLY A CA 1
ATOM 1019 C C . GLY A 1 136 ? 9.848 1.108 -6.700 1.00 89.81 136 GLY A C 1
ATOM 1020 O O . GLY A 1 136 ? 9.551 0.651 -7.805 1.00 89.81 136 GLY A O 1
ATOM 1021 N N . PRO A 1 137 ? 11.047 1.669 -6.487 1.00 85.12 137 PRO A N 1
ATOM 1022 C CA . PRO A 1 137 ? 12.027 1.777 -7.556 1.00 85.12 137 PRO A CA 1
A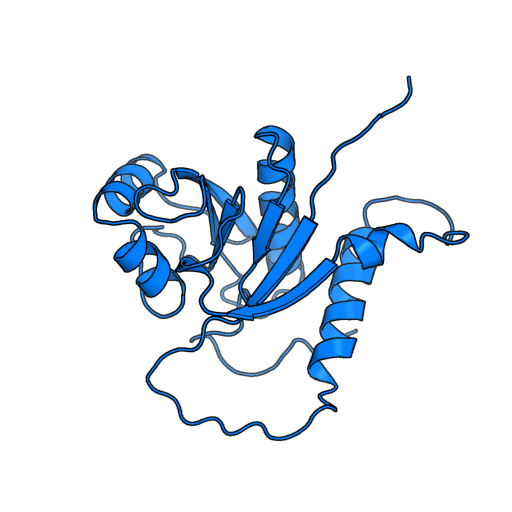TOM 1023 C C . PRO A 1 137 ? 12.604 0.417 -7.964 1.00 85.12 137 PRO A C 1
ATOM 1025 O O . PRO A 1 137 ? 12.848 -0.453 -7.127 1.00 85.12 137 PRO A O 1
ATOM 1028 N N . ARG A 1 138 ? 12.885 0.260 -9.264 1.00 80.88 138 ARG A N 1
ATOM 1029 C CA . ARG A 1 138 ? 13.665 -0.877 -9.793 1.00 80.88 138 ARG A CA 1
ATOM 1030 C C . ARG A 1 138 ? 15.152 -0.756 -9.457 1.00 80.88 138 ARG A C 1
ATOM 1032 O O . ARG A 1 138 ? 15.844 -1.757 -9.292 1.00 80.88 138 ARG A O 1
ATOM 1039 N N . ASN A 1 139 ? 15.645 0.476 -9.386 1.00 77.19 139 ASN A N 1
ATOM 1040 C CA . ASN A 1 139 ? 16.983 0.839 -8.935 1.00 77.19 139 ASN A CA 1
ATOM 1041 C C . ASN A 1 139 ? 16.945 1.237 -7.448 1.00 77.19 139 ASN A C 1
ATOM 1043 O O . ASN A 1 139 ? 15.889 1.351 -6.842 1.00 77.19 139 ASN A O 1
ATOM 1047 N N . LYS A 1 140 ? 18.093 1.457 -6.810 1.00 77.06 140 LYS A N 1
ATOM 1048 C CA . LYS A 1 140 ? 18.124 1.965 -5.427 1.00 77.06 140 LYS A CA 1
ATOM 1049 C C . LYS A 1 140 ? 17.946 3.485 -5.402 1.00 77.06 140 LYS A C 1
ATOM 1051 O O . LYS A 1 140 ? 18.706 4.166 -4.727 1.00 77.06 140 LYS A O 1
ATOM 1056 N N . ASP A 1 141 ? 16.985 4.025 -6.154 1.00 84.12 141 ASP A N 1
ATOM 1057 C CA . ASP A 1 141 ? 16.742 5.469 -6.210 1.00 84.12 141 ASP A CA 1
ATOM 1058 C C . ASP A 1 141 ? 15.959 5.921 -4.963 1.00 84.12 141 ASP A C 1
ATOM 1060 O O . ASP A 1 141 ? 14.800 5.530 -4.784 1.00 84.12 141 ASP A O 1
ATOM 1064 N N . PRO A 1 142 ? 16.576 6.703 -4.059 1.00 82.94 142 PRO A N 1
ATOM 1065 C CA . PRO A 1 142 ? 15.908 7.163 -2.848 1.00 82.94 142 PRO A CA 1
ATOM 1066 C C . PRO A 1 142 ? 14.769 8.151 -3.138 1.00 82.94 142 PRO A C 1
ATOM 1068 O O . PRO A 1 142 ? 13.841 8.235 -2.336 1.00 82.94 142 PRO A O 1
ATOM 1071 N N . ASN A 1 143 ? 14.796 8.872 -4.265 1.00 87.88 143 ASN A N 1
ATOM 1072 C CA . ASN A 1 143 ? 13.760 9.848 -4.610 1.00 87.88 143 ASN A CA 1
ATOM 1073 C C . ASN A 1 143 ? 12.453 9.156 -4.991 1.00 87.88 143 ASN A C 1
ATOM 1075 O O . ASN A 1 143 ? 11.381 9.567 -4.557 1.00 87.88 143 ASN A O 1
ATOM 1079 N N . VAL A 1 144 ? 12.541 8.058 -5.739 1.00 89.56 144 VAL A N 1
ATOM 1080 C CA . VAL A 1 144 ? 11.373 7.244 -6.089 1.00 89.56 144 VAL A CA 1
ATOM 1081 C C . VAL A 1 144 ? 10.787 6.585 -4.840 1.00 89.56 144 VAL A C 1
ATOM 1083 O O . VAL A 1 144 ? 9.572 6.597 -4.653 1.00 89.56 144 VAL A O 1
ATOM 1086 N N . LEU A 1 145 ? 11.632 6.067 -3.938 1.00 87.81 145 LEU A N 1
ATOM 1087 C CA . LEU A 1 145 ? 11.162 5.521 -2.661 1.00 87.81 145 LEU A CA 1
ATOM 1088 C C . LEU A 1 145 ? 10.467 6.594 -1.813 1.00 87.81 145 LEU A C 1
ATOM 1090 O O . LEU A 1 145 ? 9.390 6.343 -1.278 1.00 87.81 145 LEU A O 1
ATOM 1094 N N . LYS A 1 146 ? 11.052 7.793 -1.716 1.00 87.94 146 LYS A N 1
ATOM 1095 C CA . LYS A 1 146 ? 10.428 8.948 -1.059 1.00 87.94 146 LYS A CA 1
ATOM 1096 C C . LYS A 1 146 ? 9.055 9.255 -1.671 1.00 87.94 146 LYS A C 1
ATOM 1098 O O . LYS A 1 146 ? 8.081 9.368 -0.931 1.00 87.94 146 LYS A O 1
ATOM 1103 N N . SER A 1 147 ? 8.969 9.296 -3.000 1.00 92.38 147 SER A N 1
ATOM 1104 C CA . SER A 1 147 ? 7.726 9.554 -3.731 1.00 92.38 147 SER A CA 1
ATOM 1105 C C . SER A 1 147 ? 6.642 8.502 -3.450 1.00 92.38 147 SER A C 1
ATOM 1107 O O . SER A 1 147 ? 5.481 8.863 -3.271 1.00 92.38 147 SER A O 1
ATOM 1109 N N . CYS A 1 148 ? 7.005 7.224 -3.271 1.00 93.50 148 CYS A N 1
ATOM 1110 C CA . CYS A 1 148 ? 6.056 6.173 -2.872 1.00 93.50 148 CYS A CA 1
ATOM 1111 C C . CYS A 1 148 ? 5.355 6.500 -1.544 1.00 93.50 148 CYS A C 1
ATOM 1113 O O . CYS A 1 148 ? 4.138 6.354 -1.420 1.00 93.50 148 CYS A O 1
ATOM 1115 N N . TYR A 1 149 ? 6.119 6.955 -0.544 1.00 92.38 149 TYR A N 1
ATOM 1116 C CA . TYR A 1 149 ? 5.562 7.348 0.752 1.00 92.38 149 TYR A CA 1
ATOM 1117 C C . TYR A 1 149 ? 4.695 8.601 0.638 1.00 92.38 149 TYR A C 1
ATOM 1119 O O . TYR A 1 149 ? 3.595 8.625 1.187 1.00 92.38 149 TYR A O 1
ATOM 1127 N N . GLU A 1 150 ? 5.165 9.620 -0.082 1.00 92.25 150 GLU A N 1
ATOM 1128 C CA . GLU A 1 150 ? 4.437 10.880 -0.261 1.00 92.25 150 GLU A CA 1
ATOM 1129 C C . GLU A 1 150 ? 3.099 10.664 -0.972 1.00 92.25 150 GLU A C 1
ATOM 1131 O O . GLU A 1 150 ? 2.062 11.079 -0.460 1.00 92.25 150 GLU A O 1
ATOM 1136 N N . THR A 1 151 ? 3.095 9.945 -2.096 1.00 96.38 151 THR A N 1
ATOM 1137 C CA . THR A 1 151 ? 1.871 9.668 -2.863 1.00 96.38 151 THR A CA 1
ATOM 1138 C C . THR A 1 151 ? 0.906 8.757 -2.101 1.00 96.38 151 THR A C 1
ATOM 1140 O O . THR A 1 151 ? -0.302 8.983 -2.129 1.00 96.38 151 THR A O 1
ATOM 1143 N N . SER A 1 152 ? 1.409 7.778 -1.339 1.00 95.50 152 SER A N 1
ATOM 1144 C CA . SER A 1 152 ? 0.562 6.941 -0.475 1.00 95.50 152 SER A CA 1
ATOM 1145 C C . SER A 1 152 ? -0.107 7.748 0.645 1.00 95.50 152 SER A C 1
ATOM 1147 O O . SER A 1 152 ? -1.284 7.550 0.950 1.00 95.50 152 SER A O 1
ATOM 1149 N N . LEU A 1 153 ? 0.630 8.668 1.275 1.00 93.75 153 LEU A N 1
ATOM 1150 C CA . LEU A 1 153 ? 0.091 9.535 2.326 1.00 93.75 153 LEU A CA 1
ATOM 1151 C C . LEU A 1 153 ? -0.872 10.590 1.764 1.00 93.75 153 LEU A C 1
ATOM 1153 O O . LEU A 1 153 ? -1.866 10.901 2.423 1.00 93.75 153 LEU A O 1
ATOM 1157 N N . ALA A 1 154 ? -0.621 11.093 0.553 1.00 93.12 154 ALA A N 1
ATOM 1158 C CA . ALA A 1 154 ? -1.536 11.989 -0.151 1.00 93.12 154 ALA A CA 1
ATOM 1159 C C . ALA A 1 154 ? -2.896 11.315 -0.376 1.00 93.12 154 ALA A C 1
ATOM 1161 O O . ALA A 1 154 ? -3.912 11.851 0.063 1.00 93.12 154 ALA A O 1
ATOM 1162 N N . LEU A 1 155 ? -2.908 10.081 -0.897 1.00 96.56 155 LEU A N 1
ATOM 1163 C CA . LEU A 1 155 ? -4.135 9.293 -1.062 1.00 96.56 155 LEU A CA 1
ATOM 1164 C C . LEU A 1 155 ? -4.878 9.072 0.260 1.00 96.56 155 LEU A C 1
ATOM 1166 O O . LEU A 1 155 ? -6.108 9.111 0.286 1.00 96.56 155 LEU A O 1
ATOM 1170 N N . CYS A 1 156 ? -4.161 8.873 1.371 1.00 91.88 156 CYS A N 1
ATOM 1171 C CA . CYS A 1 156 ? -4.798 8.791 2.686 1.00 91.88 156 CYS A CA 1
ATOM 1172 C C . CYS A 1 156 ? -5.516 10.097 3.041 1.00 91.88 156 CYS A C 1
ATOM 1174 O O . CYS A 1 156 ? -6.654 10.062 3.503 1.00 91.88 156 CYS A O 1
ATOM 1176 N N . SER A 1 157 ? -4.866 11.243 2.821 1.00 90.31 157 SER A N 1
ATOM 1177 C CA . SER A 1 157 ? -5.452 12.555 3.099 1.00 90.31 157 SER A CA 1
ATOM 1178 C C . SER A 1 157 ? -6.662 12.839 2.207 1.00 90.31 157 SER A C 1
ATOM 1180 O O . SER A 1 157 ? -7.701 13.260 2.710 1.00 90.31 157 SER A O 1
ATOM 1182 N N . GLU A 1 158 ? -6.546 12.572 0.906 1.00 94.81 158 GLU A N 1
ATOM 1183 C CA . GLU A 1 158 ? -7.594 12.788 -0.101 1.00 94.81 158 GLU A CA 1
ATOM 1184 C C . GLU A 1 158 ? -8.845 11.944 0.164 1.00 94.81 158 GLU A C 1
ATOM 1186 O O . GLU A 1 158 ? -9.962 12.408 -0.048 1.00 94.81 158 GLU A O 1
ATOM 1191 N N . ASN A 1 159 ? -8.670 10.728 0.690 1.00 94.69 159 ASN A N 1
ATOM 1192 C CA . ASN A 1 159 ? -9.763 9.800 0.989 1.00 94.69 159 ASN A CA 1
ATOM 1193 C C . ASN A 1 159 ? -10.195 9.826 2.470 1.00 94.69 159 ASN A C 1
ATOM 1195 O O . ASN A 1 159 ? -10.972 8.978 2.907 1.00 94.69 159 ASN A O 1
ATOM 1199 N N . GLY A 1 160 ? -9.693 10.775 3.271 1.00 92.12 160 GLY A N 1
ATOM 1200 C CA . GLY A 1 160 ? -10.075 10.928 4.680 1.00 92.12 160 GLY A CA 1
ATOM 1201 C C . GLY A 1 160 ? -9.656 9.768 5.598 1.00 92.12 160 GLY A C 1
ATOM 1202 O O . GLY A 1 160 ? -10.275 9.558 6.645 1.00 92.12 160 GLY A O 1
ATOM 1203 N N . LEU A 1 161 ? -8.612 9.022 5.228 1.00 92.12 161 LEU A N 1
ATOM 1204 C CA . LEU A 1 161 ? -8.107 7.858 5.957 1.00 92.12 161 LEU A CA 1
ATOM 1205 C C . LEU A 1 161 ? -7.222 8.292 7.135 1.00 92.12 161 LEU A C 1
ATOM 1207 O O . LEU A 1 161 ? -6.295 9.098 6.997 1.00 92.12 161 LEU A O 1
ATOM 1211 N N . LYS A 1 162 ? -7.494 7.738 8.317 1.00 88.31 162 LYS A N 1
ATOM 1212 C CA . LYS A 1 162 ? -6.862 8.126 9.587 1.00 88.31 162 LYS A CA 1
ATOM 1213 C C . LYS A 1 162 ? -5.759 7.172 10.024 1.00 88.31 162 LYS A C 1
ATOM 1215 O O . LYS A 1 162 ? -4.912 7.526 10.841 1.00 88.31 162 LYS A O 1
ATOM 1220 N N . THR A 1 163 ? -5.754 5.950 9.520 1.00 90.94 163 THR A N 1
ATOM 1221 C CA . THR A 1 163 ? -4.776 4.928 9.888 1.00 90.94 163 THR A CA 1
ATOM 1222 C C . THR A 1 163 ? -4.279 4.216 8.645 1.00 90.94 163 THR A C 1
ATOM 1224 O O . THR A 1 163 ? -5.062 3.748 7.822 1.00 90.94 163 THR A O 1
ATOM 1227 N N . VAL A 1 164 ? -2.959 4.145 8.501 1.00 93.81 164 VAL A N 1
ATOM 1228 C CA . VAL A 1 164 ? -2.327 3.482 7.367 1.00 93.81 164 VAL A CA 1
ATOM 1229 C C . VAL A 1 164 ? -1.181 2.605 7.842 1.00 93.81 164 VAL A C 1
ATOM 1231 O O . VAL A 1 164 ? -0.343 3.031 8.644 1.00 93.81 164 VAL A O 1
ATOM 1234 N N . ALA A 1 165 ? -1.143 1.368 7.351 1.00 93.56 165 ALA A N 1
ATOM 1235 C CA . ALA A 1 165 ? -0.040 0.458 7.605 1.00 93.56 165 ALA A CA 1
ATOM 1236 C C . ALA A 1 165 ? 0.842 0.293 6.367 1.00 93.56 165 ALA A C 1
ATOM 1238 O O . ALA A 1 165 ? 0.352 -0.026 5.289 1.00 93.56 165 ALA A O 1
ATOM 1239 N N . PHE A 1 166 ? 2.149 0.463 6.528 1.00 93.06 166 PHE A N 1
ATOM 1240 C CA . PHE A 1 166 ? 3.130 0.289 5.465 1.00 93.06 166 PHE A CA 1
ATOM 1241 C C . PHE A 1 166 ? 3.939 -0.991 5.691 1.00 93.06 166 PHE A C 1
ATOM 1243 O O . PHE A 1 166 ? 4.409 -1.217 6.811 1.00 93.06 166 PHE A O 1
ATOM 1250 N N . PRO A 1 167 ? 4.166 -1.807 4.648 1.00 89.00 167 PRO A N 1
ATOM 1251 C CA . PRO A 1 167 ? 5.205 -2.814 4.672 1.00 89.00 167 PRO A CA 1
ATOM 1252 C C . PRO A 1 167 ? 6.566 -2.135 4.486 1.00 89.00 167 PRO A C 1
ATOM 1254 O O . PRO A 1 167 ? 6.670 -0.941 4.187 1.00 89.00 167 PRO A O 1
ATOM 1257 N N . CYS A 1 168 ? 7.640 -2.908 4.591 1.00 80.44 168 CYS A N 1
ATOM 1258 C CA . CYS A 1 168 ? 8.931 -2.449 4.099 1.00 80.44 168 CYS A CA 1
ATOM 1259 C C . CYS A 1 168 ? 8.931 -2.431 2.567 1.00 80.44 168 CYS A C 1
ATOM 1261 O O . CYS A 1 168 ? 9.144 -3.451 1.909 1.00 80.44 168 CYS A O 1
ATOM 1263 N N . ILE A 1 169 ? 8.659 -1.255 2.003 1.00 74.19 169 ILE A N 1
ATOM 1264 C CA . ILE A 1 169 ? 8.716 -1.020 0.561 1.00 74.19 169 ILE A CA 1
ATOM 1265 C C . ILE A 1 169 ? 10.165 -1.215 0.094 1.00 74.19 169 ILE A C 1
ATOM 1267 O O . ILE A 1 169 ? 11.109 -0.804 0.767 1.00 74.19 169 ILE A O 1
ATOM 1271 N N . ALA A 1 170 ? 10.335 -1.872 -1.056 1.00 66.12 170 ALA A N 1
ATOM 1272 C CA . ALA A 1 170 ? 11.629 -2.103 -1.704 1.00 66.12 170 ALA A CA 1
ATOM 1273 C C . ALA A 1 170 ? 12.667 -2.918 -0.891 1.00 66.12 170 ALA A C 1
ATOM 1275 O O . ALA A 1 170 ? 13.849 -2.920 -1.228 1.00 66.12 170 ALA A O 1
ATOM 1276 N N . THR A 1 171 ? 12.257 -3.686 0.130 1.00 59.41 171 THR A N 1
ATOM 1277 C CA . THR A 1 171 ? 13.154 -4.617 0.858 1.00 59.41 171 THR A CA 1
ATOM 1278 C C . THR A 1 171 ? 13.032 -6.083 0.417 1.00 59.41 171 THR A C 1
ATOM 1280 O O . THR A 1 171 ? 13.569 -6.971 1.079 1.00 59.41 171 THR A O 1
ATOM 1283 N N . GLY A 1 172 ? 12.285 -6.354 -0.660 1.00 55.97 172 GLY A N 1
ATOM 1284 C CA . GLY A 1 172 ? 12.002 -7.695 -1.186 1.00 55.97 172 GLY A CA 1
ATOM 1285 C C . GLY A 1 172 ? 13.010 -8.207 -2.229 1.00 55.97 172 GLY A C 1
ATOM 1286 O O . GLY A 1 172 ? 14.214 -7.995 -2.107 1.00 55.97 172 GLY A O 1
ATOM 1287 N N . ILE A 1 173 ? 12.496 -8.891 -3.263 1.00 46.41 173 ILE A N 1
ATOM 1288 C CA . ILE A 1 173 ? 13.224 -9.680 -4.289 1.00 46.41 173 ILE A CA 1
ATOM 1289 C C . ILE A 1 173 ? 14.353 -8.893 -5.004 1.00 46.41 173 ILE A C 1
ATOM 1291 O O . ILE A 1 173 ? 15.274 -9.499 -5.542 1.00 46.41 173 ILE A O 1
ATOM 1295 N N . PHE A 1 174 ? 14.364 -7.559 -4.922 1.00 45.44 174 PHE A N 1
ATOM 1296 C CA . PHE A 1 174 ? 15.377 -6.674 -5.517 1.00 45.44 174 PHE A CA 1
ATOM 1297 C C . PHE A 1 174 ? 16.626 -6.387 -4.657 1.00 45.44 174 PHE A C 1
ATOM 1299 O O . PHE A 1 174 ? 17.425 -5.517 -4.990 1.00 45.44 174 PHE A O 1
ATOM 1306 N N . GLY A 1 175 ? 16.878 -7.169 -3.604 1.00 35.12 175 GLY A N 1
ATOM 1307 C CA . GLY A 1 175 ? 18.247 -7.377 -3.125 1.00 35.12 175 GLY A CA 1
ATOM 1308 C C . GLY A 1 175 ? 18.807 -6.322 -2.160 1.00 35.12 175 GLY A C 1
ATOM 1309 O O . GLY A 1 175 ? 19.187 -5.207 -2.514 1.00 35.12 175 GLY A O 1
ATOM 1310 N N . LYS A 1 176 ? 18.976 -6.775 -0.913 1.00 39.19 176 LYS A N 1
ATOM 1311 C CA . LYS A 1 176 ? 20.073 -6.449 0.019 1.00 39.19 176 LYS A CA 1
ATOM 1312 C C . LYS A 1 176 ? 20.772 -5.092 -0.183 1.00 39.19 176 LYS A C 1
ATOM 1314 O O . LYS A 1 176 ? 21.723 -4.932 -0.948 1.00 39.19 176 LYS A O 1
ATOM 1319 N N . LYS A 1 177 ? 20.312 -4.126 0.596 1.00 36.25 177 LYS A N 1
ATOM 1320 C CA . LYS A 1 177 ? 21.025 -3.273 1.565 1.00 36.25 177 LYS A CA 1
ATOM 1321 C C . LYS A 1 177 ? 19.974 -2.228 1.911 1.00 36.25 177 LYS A C 1
ATOM 1323 O O . LYS A 1 177 ? 19.489 -1.555 1.007 1.00 36.25 177 LYS A O 1
ATOM 1328 N N . LEU A 1 178 ? 19.592 -2.134 3.184 1.00 43.12 178 LEU A N 1
ATOM 1329 C CA . LEU A 1 178 ? 18.921 -0.928 3.670 1.00 43.12 178 LEU A CA 1
ATOM 1330 C C . LEU A 1 178 ? 19.760 0.239 3.168 1.00 43.12 178 LEU A C 1
ATOM 1332 O O . LEU A 1 178 ? 20.985 0.151 3.248 1.00 43.12 178 LEU A O 1
ATOM 1336 N N . TYR A 1 179 ? 19.136 1.248 2.572 1.00 39.62 179 TYR A N 1
ATOM 1337 C CA . TYR A 1 179 ? 19.828 2.473 2.191 1.00 39.62 179 TYR A CA 1
ATOM 1338 C C . TYR A 1 179 ? 20.738 2.871 3.359 1.00 39.62 179 TYR A C 1
ATOM 1340 O O . TYR A 1 179 ? 20.242 3.017 4.456 1.00 39.62 179 TYR A O 1
ATOM 1348 N N . THR A 1 180 ? 22.058 2.925 3.192 1.00 31.39 180 THR A N 1
ATOM 1349 C CA . THR A 1 180 ? 22.997 3.367 4.249 1.00 31.39 180 THR A CA 1
ATOM 1350 C C . THR A 1 180 ? 23.588 4.737 3.923 1.00 31.39 180 THR A C 1
ATOM 1352 O O . THR A 1 180 ? 24.585 5.124 4.515 1.00 31.39 180 THR A O 1
ATOM 1355 N N . GLY A 1 181 ? 23.023 5.441 2.940 1.00 33.44 181 GLY A N 1
ATOM 1356 C CA . GLY A 1 181 ? 23.510 6.736 2.478 1.00 33.44 181 GLY A CA 1
ATOM 1357 C C . GLY A 1 181 ? 22.612 7.869 2.950 1.00 33.44 181 GLY A C 1
ATOM 1358 O O . GLY A 1 181 ? 21.717 8.265 2.210 1.00 33.44 181 GLY A O 1
ATOM 1359 N N . PHE A 1 182 ? 22.866 8.343 4.168 1.00 32.31 182 PHE A N 1
ATOM 1360 C CA . PHE A 1 182 ? 22.699 9.732 4.594 1.00 32.31 182 PHE A CA 1
ATOM 1361 C C . PHE A 1 182 ? 23.886 10.071 5.490 1.00 32.31 182 PHE A C 1
ATOM 1363 O O . PHE A 1 182 ? 24.169 9.246 6.392 1.00 32.31 182 PHE A O 1
#

Foldseek 3Di:
DDDDDDAEAEEAEAADDPPDPDDDDDPDDVVVVVVVVVVVVLVVVPPPDDDDDDDPPVVVSYHYYYDRQLADQFQEEEDQDAFQLQADDDNRVVQDVQQDPVSNVVSNVVRGDDQLAWDKDASHNGSHGIYIYHHHDLDPDVVSVSSSVVNSVVVCVVVSTNYYYYYPHPPPPSDDDDPPDD

InterPro domains:
  IPR002589 Macro domain [PF01661] (78-177)
  IPR002589 Macro domain [PS51154] (49-182)
  IPR002589 Macro domain [SM00506] (61-178)
  IPR043472 Macro domain-like [G3DSA:3.40.220.10] (49-179)
  IPR043472 Macro domain-like [SSF52949] (61-178)